Protein AF-A0A7S0S6J9-F1 (afdb_monomer_lite)

Radius of gyration: 70.71 Å; chains: 1; bounding box: 142×26×209 Å

Structure (mmCIF, N/CA/C/O backbone):
data_AF-A0A7S0S6J9-F1
#
_entry.id   AF-A0A7S0S6J9-F1
#
loop_
_atom_site.group_PDB
_atom_site.id
_atom_site.type_symbol
_atom_site.label_atom_id
_atom_site.label_alt_id
_atom_site.label_comp_id
_atom_site.label_asym_id
_atom_site.label_entity_id
_atom_site.label_seq_id
_atom_site.pdbx_PDB_ins_code
_atom_site.Cartn_x
_atom_site.Cartn_y
_atom_site.Cartn_z
_atom_site.occupancy
_atom_site.B_iso_or_equiv
_atom_site.auth_seq_id
_atom_site.auth_comp_id
_atom_site.auth_asym_id
_atom_site.auth_atom_id
_atom_site.pdbx_PDB_model_num
ATOM 1 N N . GLY A 1 1 ? 13.760 -4.364 -8.819 1.00 64.75 1 GLY A N 1
ATOM 2 C CA . GLY A 1 1 ? 12.647 -3.626 -9.444 1.00 64.75 1 GLY A CA 1
ATOM 3 C C . GLY A 1 1 ? 11.331 -4.277 -9.087 1.00 64.75 1 GLY A C 1
ATOM 4 O O . GLY A 1 1 ? 10.741 -3.891 -8.094 1.00 64.75 1 GLY A O 1
ATOM 5 N N . ARG A 1 2 ? 10.925 -5.304 -9.842 1.00 76.25 2 ARG A N 1
ATOM 6 C CA . ARG A 1 2 ? 9.692 -6.071 -9.598 1.00 76.25 2 ARG A CA 1
ATOM 7 C C . ARG A 1 2 ? 9.629 -6.716 -8.208 1.00 76.25 2 ARG A C 1
ATOM 9 O O . ARG A 1 2 ? 8.642 -6.533 -7.519 1.00 76.25 2 ARG A O 1
ATOM 16 N N . GLU A 1 3 ? 10.715 -7.354 -7.781 1.00 82.12 3 GLU A N 1
ATOM 17 C CA . GLU A 1 3 ? 10.823 -7.995 -6.460 1.00 82.12 3 GLU A CA 1
ATOM 18 C C . GLU A 1 3 ? 10.579 -7.010 -5.302 1.00 82.12 3 GLU A C 1
ATOM 20 O O . GLU A 1 3 ? 9.736 -7.263 -4.457 1.00 82.12 3 GLU A O 1
ATOM 25 N N . ARG A 1 4 ? 11.187 -5.813 -5.342 1.00 74.94 4 ARG A N 1
ATOM 26 C CA . ARG A 1 4 ? 10.951 -4.756 -4.335 1.00 74.94 4 ARG A CA 1
ATOM 27 C C . ARG A 1 4 ? 9.506 -4.233 -4.322 1.00 74.94 4 ARG A C 1
ATOM 29 O O . ARG A 1 4 ? 9.030 -3.786 -3.289 1.00 74.94 4 ARG A O 1
ATOM 36 N N . ILE A 1 5 ? 8.818 -4.238 -5.468 1.00 75.12 5 ILE A N 1
ATOM 37 C CA . ILE A 1 5 ? 7.406 -3.826 -5.558 1.00 75.12 5 ILE A CA 1
ATOM 38 C C . ILE A 1 5 ? 6.503 -4.913 -4.969 1.00 75.12 5 ILE A C 1
ATOM 40 O O . ILE A 1 5 ? 5.566 -4.598 -4.240 1.00 75.12 5 ILE A O 1
ATOM 44 N N . GLU A 1 6 ? 6.787 -6.179 -5.274 1.00 83.50 6 GLU A N 1
ATOM 45 C CA . GLU A 1 6 ? 6.065 -7.322 -4.711 1.00 83.50 6 GLU A CA 1
ATOM 46 C C . GLU A 1 6 ? 6.262 -7.392 -3.186 1.00 83.50 6 GLU A C 1
ATOM 48 O O . GLU A 1 6 ? 5.288 -7.561 -2.456 1.00 83.50 6 GLU A O 1
ATOM 53 N N . GLU A 1 7 ? 7.478 -7.135 -2.697 1.00 79.62 7 GLU A N 1
ATOM 54 C CA . GLU A 1 7 ? 7.807 -7.066 -1.268 1.00 79.62 7 GLU A CA 1
ATOM 55 C C . GLU A 1 7 ? 7.076 -5.914 -0.554 1.00 79.62 7 GLU A C 1
ATOM 57 O O . GLU A 1 7 ? 6.414 -6.134 0.460 1.00 79.62 7 GLU A O 1
ATOM 62 N N . ALA A 1 8 ? 7.089 -4.704 -1.127 1.00 75.12 8 ALA A N 1
ATOM 63 C CA . ALA A 1 8 ? 6.348 -3.557 -0.593 1.00 75.12 8 ALA A CA 1
ATOM 64 C C . ALA A 1 8 ? 4.825 -3.790 -0.572 1.00 75.12 8 ALA A C 1
ATOM 66 O O . ALA A 1 8 ? 4.139 -3.385 0.368 1.00 75.12 8 ALA A O 1
ATOM 67 N N . SER A 1 9 ? 4.285 -4.457 -1.597 1.00 78.00 9 SER A N 1
ATOM 68 C CA . SER A 1 9 ? 2.863 -4.807 -1.649 1.00 78.00 9 SER A CA 1
ATOM 69 C C . SER A 1 9 ? 2.496 -5.841 -0.587 1.00 78.00 9 SER A C 1
ATOM 71 O O . SER A 1 9 ? 1.448 -5.711 0.041 1.00 78.00 9 SER A O 1
ATOM 73 N N . ALA A 1 10 ? 3.343 -6.852 -0.373 1.00 85.38 10 ALA A N 1
ATOM 74 C CA . ALA A 1 10 ? 3.116 -7.878 0.639 1.00 85.38 10 ALA A CA 1
ATOM 75 C C . ALA A 1 10 ? 3.149 -7.289 2.058 1.00 85.38 10 ALA A C 1
ATOM 77 O O . ALA A 1 10 ? 2.269 -7.592 2.866 1.00 85.38 10 ALA A O 1
ATOM 78 N N . ALA A 1 11 ? 4.103 -6.394 2.335 1.00 79.81 11 ALA A N 1
ATOM 79 C CA . ALA A 1 11 ? 4.192 -5.689 3.612 1.00 79.81 11 ALA A CA 1
ATOM 80 C C . ALA A 1 11 ? 2.924 -4.866 3.900 1.00 79.81 11 ALA A C 1
ATOM 82 O O . ALA A 1 11 ? 2.354 -4.965 4.985 1.00 79.81 11 ALA A O 1
ATOM 83 N N . ALA A 1 12 ? 2.412 -4.127 2.908 1.00 78.00 12 ALA A N 1
ATOM 84 C CA . ALA A 1 12 ? 1.184 -3.345 3.063 1.00 78.00 12 ALA A CA 1
ATOM 85 C C . ALA A 1 12 ? -0.043 -4.218 3.389 1.00 78.00 12 ALA A C 1
ATOM 87 O O . ALA A 1 12 ? -0.842 -3.860 4.253 1.00 78.00 12 ALA A O 1
ATOM 88 N N . THR A 1 13 ? -0.182 -5.377 2.736 1.00 87.44 13 THR A N 1
ATOM 89 C CA . THR A 1 13 ? -1.274 -6.322 3.022 1.00 87.44 13 THR A CA 1
ATOM 90 C C . THR A 1 13 ? -1.154 -6.935 4.420 1.00 87.44 13 THR A C 1
ATOM 92 O O . THR A 1 13 ? -2.169 -7.105 5.094 1.00 87.44 13 THR A O 1
ATOM 95 N N . SER A 1 14 ? 0.067 -7.233 4.878 1.00 84.88 14 SER A N 1
ATOM 96 C CA . SER A 1 14 ? 0.310 -7.745 6.234 1.00 84.88 14 SER A CA 1
ATOM 97 C C . SER A 1 14 ? -0.138 -6.745 7.302 1.00 84.88 14 SER A C 1
ATOM 99 O O . SER A 1 14 ? -0.894 -7.103 8.203 1.00 84.88 14 SER A O 1
ATOM 101 N N . VAL A 1 15 ? 0.248 -5.473 7.150 1.00 81.19 15 VAL A N 1
ATOM 102 C CA . VAL A 1 15 ? -0.144 -4.389 8.067 1.00 81.19 15 VAL A CA 1
ATOM 103 C C . VAL A 1 15 ? -1.667 -4.211 8.108 1.00 81.19 15 VAL A C 1
ATOM 105 O O . VAL A 1 15 ? -2.256 -4.010 9.170 1.00 81.19 15 VAL A O 1
ATOM 108 N N . GLU A 1 16 ? -2.344 -4.309 6.962 1.00 83.12 16 GLU A N 1
ATOM 109 C CA . GLU A 1 16 ? -3.804 -4.189 6.908 1.00 83.12 16 GLU A CA 1
ATOM 110 C C . GLU A 1 16 ? -4.517 -5.333 7.649 1.00 83.12 16 GLU A C 1
ATOM 112 O O . GLU A 1 16 ? -5.498 -5.091 8.360 1.00 83.12 16 GLU A O 1
ATOM 117 N N . ALA A 1 17 ? -4.007 -6.562 7.536 1.00 86.56 17 ALA A N 1
ATOM 118 C CA . ALA A 1 17 ? -4.548 -7.719 8.244 1.00 86.56 17 ALA A CA 1
ATOM 119 C C . ALA A 1 17 ? -4.399 -7.593 9.771 1.00 86.56 17 ALA A C 1
ATOM 121 O O . ALA A 1 17 ? -5.355 -7.855 10.507 1.00 86.56 17 ALA A O 1
ATOM 122 N N . GLU A 1 18 ? -3.240 -7.140 10.256 1.00 83.31 18 GLU A N 1
ATOM 123 C CA . GLU A 1 18 ? -3.003 -6.923 11.691 1.00 83.31 18 GLU A CA 1
ATOM 124 C C . GLU A 1 18 ? -3.935 -5.844 12.265 1.00 83.31 18 GLU A C 1
ATOM 126 O O . GLU A 1 18 ? -4.561 -6.047 13.310 1.00 83.31 18 GLU A O 1
ATOM 131 N N . LEU A 1 19 ? -4.140 -4.738 11.538 1.00 80.69 19 LEU A N 1
ATOM 132 C CA . LEU A 1 19 ? -5.081 -3.687 11.940 1.00 80.69 19 LEU A CA 1
ATOM 133 C C . LEU A 1 19 ? -6.535 -4.178 12.002 1.00 80.69 19 LEU A C 1
ATOM 135 O O . LEU A 1 19 ? -7.291 -3.750 12.878 1.00 80.69 19 LEU A O 1
ATOM 139 N N . GLN A 1 20 ? -6.953 -5.065 11.095 1.00 86.94 20 GLN A N 1
ATOM 140 C CA . GLN A 1 20 ? -8.292 -5.661 11.148 1.00 86.94 20 GLN A CA 1
ATOM 141 C C . GLN A 1 20 ? -8.462 -6.577 12.366 1.00 86.94 20 GLN A C 1
ATOM 143 O O . GLN A 1 20 ? -9.488 -6.495 13.046 1.00 86.94 20 GLN A O 1
ATOM 148 N N . ALA A 1 21 ? -7.457 -7.399 12.679 1.00 85.56 21 ALA A N 1
ATOM 149 C CA . ALA A 1 21 ? -7.484 -8.272 13.851 1.00 85.56 21 ALA A CA 1
ATOM 150 C C . ALA A 1 21 ? -7.575 -7.468 15.160 1.00 85.56 21 ALA A C 1
ATOM 152 O O . ALA A 1 21 ? -8.364 -7.802 16.045 1.00 85.56 21 ALA A O 1
ATOM 153 N N . LEU A 1 22 ? -6.822 -6.371 15.260 1.00 79.25 22 LEU A N 1
ATOM 154 C CA . LEU A 1 22 ? -6.862 -5.467 16.409 1.00 79.25 22 LEU A CA 1
ATOM 155 C C . LEU A 1 22 ? -8.230 -4.791 16.580 1.00 79.25 22 LEU A C 1
ATOM 157 O O . LEU A 1 22 ? -8.772 -4.771 17.684 1.00 79.25 22 LEU A O 1
ATOM 161 N N . ARG A 1 23 ? -8.842 -4.309 15.490 1.00 84.12 23 ARG A N 1
ATOM 162 C CA . ARG A 1 23 ? -10.199 -3.729 15.530 1.00 84.12 23 ARG A CA 1
ATOM 163 C C . ARG A 1 23 ? -11.244 -4.723 16.033 1.00 84.12 23 ARG A C 1
ATOM 165 O O . ARG A 1 23 ? -12.119 -4.342 16.804 1.00 84.12 23 ARG A O 1
ATOM 172 N N . ALA A 1 24 ? -11.144 -5.987 15.624 1.00 87.50 24 ALA A N 1
ATOM 173 C CA . ALA A 1 24 ? -12.057 -7.030 16.080 1.00 87.50 24 ALA A CA 1
ATOM 174 C C . ALA A 1 24 ? -11.923 -7.305 17.589 1.00 87.50 24 ALA A C 1
ATOM 176 O O . ALA A 1 24 ? -12.933 -7.474 18.271 1.00 87.50 24 ALA A O 1
ATOM 177 N N . LYS A 1 25 ? -10.692 -7.303 18.125 1.00 81.19 25 LYS A N 1
ATOM 178 C CA . LYS A 1 25 ? -10.452 -7.453 19.570 1.00 81.19 25 LYS A CA 1
ATOM 179 C C . LYS A 1 25 ? -11.081 -6.313 20.378 1.00 81.19 25 LYS A C 1
ATOM 181 O O . LYS A 1 25 ? -11.749 -6.590 21.370 1.00 81.19 25 LYS A O 1
ATOM 186 N N . VAL A 1 26 ? -10.908 -5.062 19.939 1.00 81.38 26 VAL A N 1
ATOM 187 C CA . VAL A 1 26 ? -11.495 -3.886 20.612 1.00 81.38 26 VAL A CA 1
ATOM 188 C C . VAL A 1 26 ? -13.021 -3.972 20.627 1.00 81.38 26 VAL A C 1
ATOM 190 O O . VAL A 1 26 ? -13.614 -3.871 21.696 1.00 81.38 26 VAL A O 1
ATOM 193 N N . ALA A 1 27 ? -13.649 -4.258 19.482 1.00 85.00 27 ALA A N 1
ATOM 194 C CA . ALA A 1 27 ? -15.106 -4.384 19.398 1.00 85.00 27 ALA A CA 1
ATOM 195 C C . ALA A 1 27 ? -15.654 -5.467 20.347 1.00 85.00 27 ALA A C 1
ATOM 197 O O . ALA A 1 27 ? -16.614 -5.239 21.078 1.00 85.00 27 ALA A O 1
ATOM 198 N N . SER A 1 28 ? -14.996 -6.631 20.409 1.00 84.19 28 SER A N 1
ATOM 199 C CA . SER A 1 28 ? -15.389 -7.702 21.334 1.00 84.19 28 SER A CA 1
ATOM 200 C C . SER A 1 28 ? -15.259 -7.297 22.809 1.00 84.19 28 SER A C 1
ATOM 202 O O . SER A 1 28 ? -16.050 -7.750 23.642 1.00 84.19 28 SER A O 1
ATOM 204 N N . ALA A 1 29 ? -14.253 -6.491 23.155 1.00 77.88 29 ALA A N 1
ATOM 205 C CA . ALA A 1 29 ? -14.062 -6.004 24.517 1.00 77.88 29 ALA A CA 1
ATOM 206 C C . ALA A 1 29 ? -15.130 -4.963 24.897 1.00 77.88 29 ALA A C 1
ATOM 208 O O . ALA A 1 29 ? -15.678 -5.026 25.999 1.00 77.88 29 ALA A O 1
ATOM 209 N N . GLU A 1 30 ? -15.484 -4.066 23.971 1.00 82.69 30 GLU A N 1
ATOM 210 C CA . GLU A 1 30 ? -16.563 -3.083 24.140 1.00 82.69 30 GLU A CA 1
ATOM 211 C C . GLU A 1 30 ? -17.922 -3.759 24.371 1.00 82.69 30 GLU A C 1
ATOM 213 O O . GLU A 1 30 ? -18.624 -3.409 25.323 1.00 82.69 30 GLU A O 1
ATOM 218 N N . ASP A 1 31 ? -18.262 -4.779 23.576 1.00 86.38 31 ASP A N 1
ATOM 219 C CA . ASP A 1 31 ? -19.499 -5.554 23.741 1.00 86.38 31 ASP A CA 1
ATOM 220 C C . ASP A 1 31 ? -19.569 -6.231 25.120 1.00 86.38 31 ASP A C 1
ATOM 222 O O . ASP A 1 31 ? -20.608 -6.233 25.789 1.00 86.38 31 ASP A O 1
ATOM 226 N N . THR A 1 32 ? -18.440 -6.772 25.585 1.00 83.25 32 THR A N 1
ATOM 227 C CA . THR A 1 32 ? -18.348 -7.430 26.896 1.00 83.25 32 THR A CA 1
ATOM 228 C C . THR A 1 32 ? -18.512 -6.423 28.038 1.00 83.25 32 THR A C 1
ATOM 230 O O . THR A 1 32 ? -19.221 -6.694 29.011 1.00 83.25 32 THR A O 1
ATOM 233 N N . LEU A 1 33 ? -17.907 -5.238 27.916 1.00 82.62 33 LEU A N 1
ATOM 234 C CA . LEU A 1 33 ? -18.053 -4.152 28.886 1.00 82.62 33 LEU A CA 1
ATOM 235 C C . LEU A 1 33 ? -19.501 -3.639 28.942 1.00 82.62 33 LEU A C 1
ATOM 237 O O . LEU A 1 33 ? -20.035 -3.406 30.029 1.00 82.62 33 LEU A O 1
ATOM 241 N N . ALA A 1 34 ? -20.161 -3.507 27.788 1.00 85.06 34 ALA A N 1
ATOM 242 C CA . ALA A 1 34 ? -21.565 -3.117 27.711 1.00 85.06 34 ALA A CA 1
ATOM 243 C C . ALA A 1 34 ? -22.475 -4.133 28.421 1.00 85.06 34 ALA A C 1
ATOM 245 O O . ALA A 1 34 ? -23.317 -3.744 29.235 1.00 85.06 34 ALA A O 1
ATOM 246 N N . ALA A 1 35 ? -22.262 -5.432 28.185 1.00 82.44 35 ALA A N 1
ATOM 247 C CA . ALA A 1 35 ? -23.003 -6.495 28.860 1.00 82.44 35 ALA A CA 1
ATOM 248 C C . ALA A 1 35 ? -22.795 -6.478 30.387 1.00 82.44 35 ALA A C 1
ATOM 250 O O . ALA A 1 35 ? -23.757 -6.623 31.145 1.00 82.44 35 ALA A O 1
ATOM 251 N N . ALA A 1 36 ? -21.560 -6.245 30.848 1.00 77.56 36 ALA A N 1
ATOM 252 C CA . ALA A 1 36 ? -21.251 -6.134 32.273 1.00 77.56 36 ALA A CA 1
ATOM 253 C C . ALA A 1 36 ? -21.983 -4.953 32.936 1.00 77.56 36 ALA A C 1
ATOM 255 O O . ALA A 1 36 ? -22.580 -5.129 34.000 1.00 77.56 36 ALA A O 1
ATOM 256 N N . ASN A 1 37 ? -22.011 -3.784 32.283 1.00 80.50 37 ASN A N 1
ATOM 257 C CA . ASN A 1 37 ? -22.720 -2.598 32.778 1.00 80.50 37 ASN A CA 1
ATOM 258 C C . ASN A 1 37 ? -24.224 -2.849 32.936 1.00 80.50 37 ASN A C 1
ATOM 260 O O . ASN A 1 37 ? -24.798 -2.529 33.978 1.00 80.50 37 ASN A O 1
ATOM 264 N N . MET A 1 38 ? -24.852 -3.488 31.943 1.00 86.00 38 MET A N 1
ATOM 265 C CA . MET A 1 38 ? -26.269 -3.855 32.024 1.00 86.00 38 MET A CA 1
ATOM 266 C C . MET A 1 38 ? -26.553 -4.804 33.197 1.00 86.00 38 MET A C 1
ATOM 268 O O . MET A 1 38 ? -27.564 -4.652 33.884 1.00 86.00 38 MET A O 1
ATOM 272 N N . GLY A 1 39 ? -25.654 -5.759 33.460 1.00 84.38 39 GLY A N 1
ATOM 273 C CA . GLY A 1 39 ? -25.757 -6.658 34.612 1.00 84.38 39 GLY A CA 1
ATOM 274 C C . GLY A 1 39 ? -25.679 -5.921 35.953 1.00 84.38 39 GLY A C 1
ATOM 275 O O . GLY A 1 39 ? -26.474 -6.192 36.856 1.00 84.38 39 GLY A O 1
ATOM 276 N N . THR A 1 40 ? -24.773 -4.946 36.082 1.00 81.94 40 THR A N 1
ATOM 277 C CA . THR A 1 40 ? -24.664 -4.122 37.297 1.00 81.94 40 THR A CA 1
ATOM 278 C C . THR A 1 40 ? -25.922 -3.285 37.532 1.00 81.94 40 THR A C 1
ATOM 280 O O . THR A 1 40 ? -26.383 -3.180 38.672 1.00 81.94 40 THR A O 1
ATOM 283 N N . ASP A 1 41 ? -26.491 -2.706 36.474 1.00 86.25 41 ASP A N 1
ATOM 284 C CA . ASP A 1 41 ? -27.712 -1.904 36.562 1.00 86.25 41 ASP A CA 1
ATOM 285 C C . ASP A 1 41 ? -28.918 -2.755 36.972 1.00 86.25 41 ASP A C 1
ATOM 287 O O . ASP A 1 41 ? -29.664 -2.362 37.872 1.00 86.25 41 ASP A O 1
ATOM 291 N N . ALA A 1 42 ? -29.059 -3.956 36.403 1.00 85.44 42 ALA A N 1
ATOM 292 C CA . ALA A 1 42 ? -30.098 -4.904 36.796 1.00 85.44 42 ALA A CA 1
ATOM 293 C C . ALA A 1 42 ? -30.001 -5.271 38.289 1.00 85.44 42 ALA A C 1
ATOM 295 O O . ALA A 1 42 ? -30.984 -5.148 39.022 1.00 85.44 42 ALA A O 1
ATOM 296 N N . ALA A 1 43 ? -28.805 -5.623 38.773 1.00 83.38 43 ALA A N 1
ATOM 297 C CA . ALA A 1 43 ? -28.590 -5.951 40.184 1.00 83.38 43 ALA A CA 1
ATOM 298 C C . ALA A 1 43 ? -28.840 -4.744 41.112 1.00 83.38 43 ALA A C 1
ATOM 300 O O . ALA A 1 43 ? -29.311 -4.887 42.246 1.00 83.38 43 ALA A O 1
ATOM 301 N N . ARG A 1 44 ? -28.550 -3.522 40.643 1.00 87.25 44 ARG A N 1
ATOM 302 C CA . ARG A 1 44 ? -28.814 -2.283 41.385 1.00 87.25 44 ARG A CA 1
ATOM 303 C C . ARG A 1 44 ? -30.310 -2.011 41.532 1.00 87.25 44 ARG A C 1
ATOM 305 O O . ARG A 1 44 ? -30.716 -1.588 42.617 1.00 87.25 44 ARG A O 1
ATOM 312 N N . ILE A 1 45 ? 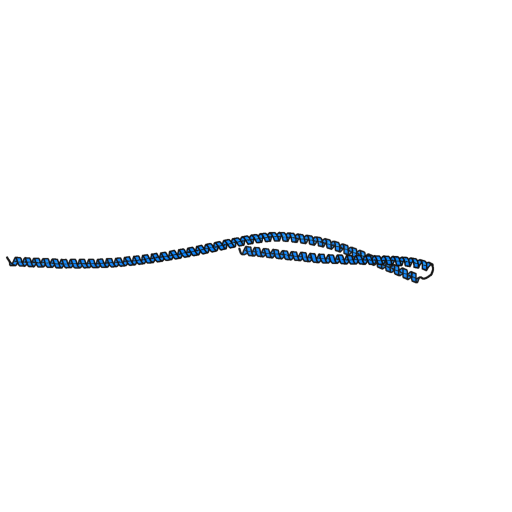-31.093 -2.253 40.481 1.00 89.31 45 ILE A N 1
ATOM 313 C CA . ILE A 1 45 ? -32.559 -2.157 40.507 1.00 89.31 45 ILE A CA 1
ATOM 314 C C . ILE A 1 45 ? -33.119 -3.191 41.486 1.00 89.31 45 ILE A C 1
ATOM 316 O O . ILE A 1 45 ? -33.804 -2.808 42.429 1.00 89.31 45 ILE A O 1
ATOM 320 N N . GLU A 1 46 ? -32.714 -4.460 41.374 1.00 88.19 46 GLU A N 1
ATOM 321 C CA . GLU A 1 46 ? -33.155 -5.520 42.293 1.00 88.19 46 GLU A CA 1
ATOM 322 C C . GLU A 1 46 ? -32.821 -5.185 43.760 1.00 88.19 46 GLU A C 1
ATOM 324 O O . GLU A 1 46 ? -33.661 -5.305 44.650 1.00 88.19 46 GLU A O 1
ATOM 329 N N . SER A 1 47 ? -31.617 -4.668 44.043 1.00 84.38 47 SER A N 1
ATOM 330 C CA . SER A 1 47 ? -31.260 -4.224 45.399 1.00 84.38 47 SER A CA 1
ATOM 331 C C . SER A 1 47 ? -32.110 -3.047 45.892 1.00 84.38 47 SER A C 1
ATOM 333 O O . SER A 1 47 ? -32.287 -2.914 47.106 1.00 84.38 47 SER A O 1
ATOM 335 N N . SER A 1 48 ? -32.588 -2.178 44.998 1.00 89.88 48 SER A N 1
ATOM 336 C CA . SER A 1 48 ? -33.496 -1.078 45.337 1.00 89.88 48 SER A CA 1
ATOM 337 C C . SER A 1 48 ? -34.871 -1.616 45.723 1.00 89.88 48 SER A C 1
ATOM 339 O O . SER A 1 48 ? -35.345 -1.322 46.820 1.00 89.88 48 SER A O 1
ATOM 341 N N . ASP A 1 49 ? -35.441 -2.482 44.888 1.00 91.50 49 ASP A N 1
ATOM 342 C CA . ASP A 1 49 ? -36.753 -3.094 45.112 1.00 91.50 49 ASP A CA 1
ATOM 343 C C . ASP A 1 49 ? -36.766 -3.906 46.416 1.00 91.50 49 ASP A C 1
ATOM 345 O O . ASP A 1 49 ? -37.671 -3.777 47.240 1.00 91.50 49 ASP A O 1
ATOM 349 N N . LEU A 1 50 ? -35.703 -4.674 46.686 1.00 87.25 50 LEU A N 1
ATOM 350 C CA . LEU A 1 50 ? -35.559 -5.425 47.938 1.00 87.25 50 LEU A CA 1
ATOM 351 C C . LEU A 1 50 ? -35.451 -4.522 49.176 1.00 87.25 50 LEU A C 1
ATOM 353 O O . LEU A 1 50 ? -35.863 -4.922 50.267 1.00 87.25 50 LEU A O 1
ATOM 357 N N . ARG A 1 51 ? -34.894 -3.308 49.055 1.00 87.50 51 ARG A N 1
ATOM 358 C CA . ARG A 1 51 ? -34.867 -2.341 50.171 1.00 87.50 51 ARG A CA 1
ATOM 359 C C . ARG A 1 51 ? -36.243 -1.759 50.440 1.00 87.50 51 ARG A C 1
ATOM 361 O O . ARG A 1 51 ? -36.571 -1.566 51.609 1.00 87.50 51 ARG A O 1
ATOM 368 N N . GLU A 1 52 ? -37.018 -1.500 49.395 1.00 91.06 52 GLU A N 1
ATOM 369 C CA . GLU A 1 52 ? -38.401 -1.048 49.522 1.00 91.06 52 GLU A CA 1
ATOM 370 C C . GLU A 1 52 ? -39.262 -2.134 50.176 1.00 91.06 52 GLU A C 1
ATOM 372 O O . GLU A 1 52 ? -39.873 -1.882 51.213 1.00 91.06 52 GLU A O 1
ATOM 377 N N . GLN A 1 53 ? -39.182 -3.379 49.690 1.00 86.19 53 GLN A N 1
ATOM 378 C CA . GLN A 1 53 ? -39.851 -4.529 50.312 1.00 86.19 53 GLN A CA 1
ATOM 379 C C . GLN A 1 53 ? -39.448 -4.712 51.782 1.00 86.19 53 GLN A C 1
ATOM 381 O O . GLN A 1 53 ? -40.293 -5.006 52.627 1.00 86.19 53 GLN A O 1
ATOM 386 N N . LEU A 1 54 ? -38.168 -4.508 52.121 1.00 87.62 54 LEU A N 1
ATOM 387 C CA . LEU A 1 54 ? -37.689 -4.586 53.502 1.00 87.62 54 LEU A CA 1
ATOM 388 C C . LEU A 1 54 ? -38.286 -3.482 54.387 1.00 87.62 54 LEU A C 1
ATOM 390 O O . LEU A 1 54 ? -38.549 -3.735 55.563 1.00 87.62 54 LEU A O 1
ATOM 394 N N . ALA A 1 55 ? -38.462 -2.270 53.853 1.00 86.56 55 ALA A N 1
ATOM 395 C CA . ALA A 1 55 ? -39.106 -1.170 54.564 1.00 86.56 55 ALA A CA 1
ATOM 396 C C . ALA A 1 55 ? -40.587 -1.487 54.815 1.00 86.56 55 ALA A C 1
ATOM 398 O O . ALA A 1 55 ? -41.012 -1.490 55.966 1.00 86.56 55 ALA A O 1
ATOM 399 N N . THR A 1 56 ? -41.326 -1.906 53.782 1.00 85.94 56 THR A N 1
ATOM 400 C CA . THR A 1 56 ? -42.732 -2.317 53.917 1.00 85.94 56 THR A CA 1
ATOM 401 C C . THR A 1 56 ? -42.904 -3.480 54.897 1.00 85.94 56 THR A C 1
ATOM 403 O O . THR A 1 56 ? -43.801 -3.458 55.736 1.00 85.94 56 THR A O 1
ATOM 406 N N . ALA A 1 57 ? -42.028 -4.490 54.845 1.00 76.81 57 ALA A N 1
ATOM 407 C CA . ALA A 1 57 ? -42.065 -5.621 55.772 1.00 76.81 57 ALA A CA 1
ATOM 408 C C . ALA A 1 57 ? -41.746 -5.208 57.219 1.00 76.81 57 ALA A C 1
ATOM 410 O O . ALA A 1 57 ? -42.308 -5.780 58.153 1.00 76.81 57 ALA A O 1
ATOM 411 N N . LYS A 1 58 ? -40.863 -4.219 57.423 1.00 83.44 58 LYS A N 1
ATOM 412 C CA . LYS A 1 58 ? -40.604 -3.642 58.750 1.00 83.44 58 LYS A CA 1
ATOM 413 C C . LYS A 1 58 ? -41.825 -2.905 59.287 1.00 83.44 58 LYS A C 1
ATOM 415 O O . LYS A 1 58 ? -42.189 -3.145 60.432 1.00 83.44 58 LYS A O 1
ATOM 420 N N . ASP A 1 59 ? -42.457 -2.067 58.473 1.00 85.56 59 ASP A N 1
ATOM 421 C CA . ASP A 1 59 ? -43.645 -1.312 58.881 1.00 85.56 59 ASP A CA 1
ATOM 422 C C . ASP A 1 59 ? -44.808 -2.260 59.213 1.00 85.56 59 ASP A C 1
ATOM 424 O O . ASP A 1 59 ? -45.464 -2.114 60.244 1.00 85.56 59 ASP A O 1
ATOM 428 N N . ALA A 1 60 ? -45.003 -3.309 58.403 1.00 77.62 60 ALA A N 1
ATOM 429 C CA . ALA A 1 60 ? -45.979 -4.362 58.676 1.00 77.62 60 ALA A CA 1
ATOM 430 C C . ALA A 1 60 ? -45.666 -5.135 59.968 1.00 77.62 60 ALA A C 1
ATOM 432 O O . ALA A 1 60 ? -46.581 -5.481 60.712 1.00 77.62 60 ALA A O 1
ATOM 433 N N . ALA A 1 61 ? -44.388 -5.402 60.261 1.00 76.12 61 ALA A N 1
ATOM 434 C CA . ALA A 1 61 ? -43.993 -6.055 61.506 1.00 76.12 61 ALA A CA 1
ATOM 435 C C . ALA A 1 61 ? -44.317 -5.189 62.734 1.00 76.12 61 ALA A C 1
ATOM 437 O O . ALA A 1 61 ? -44.866 -5.718 63.695 1.00 76.12 61 ALA A O 1
ATOM 438 N N . VAL A 1 62 ? -44.054 -3.876 62.675 1.00 85.62 62 VAL A N 1
ATOM 439 C CA . VAL A 1 62 ? -44.415 -2.928 63.745 1.00 85.62 62 VAL A CA 1
ATOM 440 C C . VAL A 1 62 ? -45.930 -2.887 63.946 1.00 85.62 62 VAL A C 1
ATOM 442 O O . VAL A 1 62 ? -46.392 -3.033 65.072 1.00 85.62 62 VAL A O 1
ATOM 445 N N . ALA A 1 63 ? -46.714 -2.788 62.869 1.00 77.94 63 ALA A N 1
ATOM 446 C CA . ALA A 1 63 ? -48.176 -2.780 62.959 1.00 77.94 63 ALA A CA 1
ATOM 447 C C . ALA A 1 63 ? -48.741 -4.081 63.566 1.00 77.94 63 ALA A C 1
ATOM 449 O O . ALA A 1 63 ? -49.692 -4.046 64.346 1.00 77.94 63 ALA A O 1
ATOM 450 N N . VAL A 1 64 ? -48.153 -5.238 63.236 1.00 75.44 64 VAL A N 1
ATOM 451 C CA . VAL A 1 64 ? -48.537 -6.529 63.831 1.00 75.44 64 VAL A CA 1
ATOM 452 C C . VAL A 1 64 ? -48.119 -6.615 65.302 1.00 75.44 64 VAL A C 1
ATOM 454 O O . VAL A 1 64 ? -48.855 -7.190 66.098 1.00 75.44 64 VAL A O 1
ATOM 457 N N . GLU A 1 65 ? -46.981 -6.038 65.688 1.00 79.31 65 GLU A N 1
ATOM 458 C CA . GLU A 1 65 ? -46.518 -5.984 67.080 1.00 79.31 65 GLU A CA 1
ATOM 459 C C . GLU A 1 65 ? -47.409 -5.068 67.940 1.00 79.31 65 GLU A C 1
ATOM 461 O O . GLU A 1 65 ? -47.814 -5.449 69.039 1.00 79.31 65 GLU A O 1
ATOM 466 N N . GLU A 1 66 ? -47.817 -3.914 67.405 1.00 81.31 66 GLU A N 1
ATOM 467 C CA . GLU A 1 66 ? -48.811 -3.025 68.020 1.00 81.31 66 GLU A CA 1
ATOM 468 C C . GLU A 1 66 ? -50.181 -3.710 68.152 1.00 81.31 66 GLU A C 1
ATOM 470 O O . GLU A 1 66 ? -50.801 -3.667 69.218 1.00 81.31 66 GLU A O 1
ATOM 475 N N . ALA A 1 67 ? -50.634 -4.409 67.105 1.00 72.81 67 ALA A N 1
ATOM 476 C CA . ALA A 1 67 ? -51.866 -5.194 67.142 1.00 72.81 67 ALA A CA 1
ATOM 477 C C . ALA A 1 67 ? -51.785 -6.354 68.150 1.00 72.81 67 ALA A C 1
ATOM 479 O O . ALA A 1 67 ? -52.760 -6.625 68.848 1.00 72.81 67 ALA A O 1
ATOM 480 N N . ALA A 1 68 ? -50.626 -7.007 68.279 1.00 70.38 68 ALA A N 1
ATOM 481 C CA . ALA A 1 68 ? -50.384 -8.048 69.275 1.00 70.38 68 ALA A CA 1
ATOM 482 C C . ALA A 1 68 ? -50.414 -7.497 70.703 1.00 70.38 68 ALA A C 1
ATOM 484 O O . ALA A 1 68 ? -51.001 -8.127 71.581 1.00 70.38 68 ALA A O 1
ATOM 485 N N . ALA A 1 69 ? -49.839 -6.316 70.939 1.00 78.38 69 ALA A N 1
ATOM 486 C CA . ALA A 1 69 ? -49.909 -5.645 72.232 1.00 78.38 69 ALA A CA 1
ATOM 487 C C . ALA A 1 69 ? -51.358 -5.282 72.606 1.00 78.38 69 ALA A C 1
ATOM 489 O O . ALA A 1 69 ? -51.772 -5.521 73.743 1.00 78.38 69 ALA A O 1
ATOM 490 N N . ALA A 1 70 ? -52.141 -4.776 71.644 1.00 71.44 70 ALA A N 1
ATOM 491 C CA . ALA A 1 70 ? -53.564 -4.474 71.815 1.00 71.44 70 ALA A CA 1
ATOM 492 C C . ALA A 1 70 ? -54.409 -5.740 72.059 1.00 71.44 70 ALA A C 1
ATOM 494 O O . ALA A 1 70 ? -55.249 -5.766 72.958 1.00 71.44 70 ALA A O 1
ATOM 495 N N . ALA A 1 71 ? -54.150 -6.817 71.313 1.00 67.44 71 ALA A N 1
ATOM 496 C CA . ALA A 1 71 ? -54.805 -8.108 71.509 1.00 67.44 71 ALA A CA 1
ATOM 497 C C . ALA A 1 71 ? -54.455 -8.715 72.875 1.00 67.44 71 ALA A C 1
ATOM 499 O O . ALA A 1 71 ? -55.342 -9.204 73.561 1.00 67.44 71 ALA A O 1
ATOM 500 N N . ALA A 1 72 ? -53.201 -8.622 73.325 1.00 69.88 72 ALA A N 1
ATOM 501 C CA . ALA A 1 72 ? -52.793 -9.085 74.651 1.00 69.88 72 ALA A CA 1
ATOM 502 C C . ALA A 1 72 ? -53.480 -8.299 75.784 1.00 69.88 72 ALA A C 1
ATOM 504 O O . ALA A 1 72 ? -53.825 -8.876 76.814 1.00 69.88 72 ALA A O 1
ATOM 505 N N . THR A 1 73 ? -53.723 -6.997 75.593 1.00 72.50 73 THR A N 1
ATOM 506 C CA . THR A 1 73 ? -54.511 -6.194 76.544 1.00 72.50 73 THR A CA 1
ATOM 507 C C . THR A 1 73 ? -55.995 -6.559 76.515 1.00 72.50 73 THR A C 1
ATOM 509 O O . THR A 1 73 ? -56.616 -6.607 77.573 1.00 72.50 73 THR A O 1
ATOM 512 N N . ALA A 1 74 ? -56.557 -6.864 75.342 1.00 64.25 74 ALA A N 1
ATOM 513 C CA . ALA A 1 74 ? -57.934 -7.340 75.205 1.00 64.25 74 ALA A CA 1
ATOM 514 C C . ALA A 1 74 ? -58.131 -8.753 75.786 1.00 64.25 74 ALA A C 1
ATOM 516 O O . ALA A 1 74 ? -59.117 -8.989 76.470 1.00 64.25 74 ALA A O 1
ATOM 517 N N . MET A 1 75 ? -57.167 -9.662 75.617 1.00 63.59 75 MET A N 1
ATOM 518 C CA . MET A 1 75 ? -57.171 -10.998 76.231 1.00 63.59 75 MET A CA 1
ATOM 519 C C . MET A 1 75 ? -57.115 -10.959 77.759 1.00 63.59 75 MET A C 1
ATOM 521 O O . MET A 1 75 ? -57.651 -11.833 78.430 1.00 63.59 75 MET A O 1
ATOM 525 N N . ALA A 1 76 ? -56.460 -9.943 78.328 1.00 67.38 76 ALA A N 1
ATOM 526 C CA . ALA A 1 76 ? -56.491 -9.708 79.768 1.00 67.38 76 ALA A CA 1
ATOM 527 C C . ALA A 1 76 ? -57.884 -9.260 80.264 1.00 67.38 76 ALA A C 1
ATOM 529 O O . ALA A 1 76 ? -58.115 -9.235 81.473 1.00 67.38 76 ALA A O 1
ATOM 530 N N . LEU A 1 77 ? -58.789 -8.897 79.345 1.00 64.31 77 LEU A N 1
ATOM 531 C CA . LEU A 1 77 ? -60.158 -8.454 79.605 1.00 64.31 77 LEU A CA 1
ATOM 532 C C . LEU A 1 77 ? -61.230 -9.483 79.162 1.00 64.31 77 LEU A C 1
ATOM 534 O O . LEU A 1 77 ? -62.266 -9.529 79.817 1.00 64.31 77 LEU A O 1
ATOM 538 N N . GLU A 1 78 ? -60.994 -10.327 78.143 1.00 62.12 78 GLU A N 1
ATOM 539 C CA . GLU A 1 78 ? -61.905 -11.387 77.639 1.00 62.12 78 GLU A CA 1
ATOM 540 C C . GLU A 1 78 ? -61.150 -12.607 77.027 1.00 62.12 78 GLU A C 1
ATOM 542 O O . GLU A 1 78 ? -60.188 -12.446 76.279 1.00 62.12 78 GLU A O 1
ATOM 547 N N . ASP A 1 79 ? -61.612 -13.839 77.311 1.00 63.97 79 ASP A N 1
ATOM 548 C CA . ASP A 1 79 ? -61.021 -15.143 76.914 1.00 63.97 79 ASP A CA 1
ATOM 549 C C . ASP A 1 79 ? -61.224 -15.513 75.411 1.00 63.97 79 ASP A C 1
ATOM 551 O O . ASP A 1 79 ? -61.947 -16.462 75.097 1.00 63.97 79 ASP A O 1
ATOM 555 N N . ASP A 1 80 ? -60.586 -14.820 74.451 1.00 72.75 80 ASP A N 1
ATOM 556 C CA . ASP A 1 80 ? -60.542 -15.267 73.033 1.00 72.75 80 ASP A CA 1
ATOM 557 C C . ASP A 1 80 ? -59.148 -15.793 72.605 1.00 72.75 80 ASP A C 1
ATOM 559 O O . ASP A 1 80 ? -58.280 -15.033 72.153 1.00 72.75 80 ASP A O 1
ATOM 563 N N . PRO A 1 81 ? -58.896 -17.112 72.712 1.00 76.38 81 PRO A N 1
ATOM 564 C CA . PRO A 1 81 ? -57.631 -17.728 72.309 1.00 76.38 81 PRO A CA 1
ATOM 565 C C . PRO A 1 81 ? -57.424 -17.784 70.785 1.00 76.38 81 PRO A C 1
ATOM 567 O O . PRO A 1 81 ? -56.293 -17.983 70.327 1.00 76.38 81 PRO A O 1
ATOM 570 N N . GLU A 1 82 ? -58.477 -17.631 69.979 1.00 77.56 82 GLU A N 1
ATOM 571 C CA . GLU A 1 82 ? -58.399 -17.768 68.524 1.00 77.56 82 GLU A CA 1
ATOM 572 C C . GLU A 1 82 ? -57.793 -16.507 67.886 1.00 77.56 82 GLU A C 1
ATOM 574 O O . GLU A 1 82 ? -56.894 -16.606 67.040 1.00 77.56 82 GLU A O 1
ATOM 579 N N . ALA A 1 83 ? -58.168 -15.323 68.384 1.00 74.94 83 ALA A N 1
ATOM 580 C CA . ALA A 1 83 ? -57.560 -14.043 68.009 1.00 74.94 83 ALA A CA 1
ATOM 581 C C . ALA A 1 83 ? -56.058 -13.971 68.366 1.00 74.94 83 ALA A C 1
ATOM 583 O O . ALA A 1 83 ? -55.232 -13.484 67.580 1.00 74.94 83 ALA A O 1
ATOM 584 N N . ALA A 1 84 ? -55.676 -14.531 69.517 1.00 72.75 84 ALA A N 1
ATOM 585 C CA . ALA A 1 84 ? -54.284 -14.638 69.954 1.00 72.75 84 ALA A CA 1
ATOM 586 C C . ALA A 1 84 ? -53.447 -15.497 68.993 1.00 72.75 84 ALA A C 1
ATOM 588 O O . ALA A 1 84 ? -52.357 -15.110 68.559 1.00 72.75 84 ALA A O 1
ATOM 589 N N . ALA A 1 85 ? -53.985 -16.662 68.620 1.00 79.81 85 ALA A N 1
ATOM 590 C CA . ALA A 1 85 ? -53.329 -17.595 67.715 1.00 79.81 85 ALA A CA 1
ATOM 591 C C . ALA A 1 85 ? -53.188 -17.025 66.293 1.00 79.81 85 ALA A C 1
ATOM 593 O O . ALA A 1 85 ? -52.156 -17.233 65.648 1.00 79.81 85 ALA A O 1
ATOM 594 N N . ALA A 1 86 ? -54.190 -16.287 65.803 1.00 79.69 86 ALA A N 1
ATOM 595 C CA . ALA A 1 86 ? -54.127 -15.604 64.511 1.00 79.69 86 ALA A CA 1
ATOM 596 C C . ALA A 1 86 ? -53.010 -14.547 64.480 1.00 79.69 86 ALA A C 1
ATOM 598 O O . ALA A 1 86 ? -52.209 -14.518 63.543 1.00 79.69 86 ALA A O 1
ATOM 599 N N . THR A 1 87 ? -52.898 -13.745 65.539 1.00 79.19 87 THR A N 1
ATOM 600 C CA . THR A 1 87 ? -51.873 -12.699 65.647 1.00 79.19 87 THR A CA 1
ATOM 601 C C . THR A 1 87 ? -50.463 -13.288 65.742 1.00 79.19 87 THR A C 1
ATOM 603 O O . THR A 1 87 ? -49.558 -12.848 65.032 1.00 79.19 87 THR A O 1
ATOM 606 N N . ALA A 1 88 ? -50.276 -14.352 66.530 1.00 78.56 88 ALA A N 1
ATOM 607 C CA . ALA A 1 88 ? -48.994 -15.054 66.614 1.00 78.56 88 ALA A CA 1
ATOM 608 C C . ALA A 1 88 ? -48.558 -15.635 65.254 1.00 78.56 88 ALA A C 1
ATOM 610 O O . ALA A 1 88 ? -47.392 -15.520 64.874 1.00 78.56 88 ALA A O 1
ATOM 611 N N . ARG A 1 89 ? -49.497 -16.208 64.483 1.00 83.50 89 ARG A N 1
ATOM 612 C CA . ARG A 1 89 ? -49.226 -16.700 63.120 1.00 83.50 89 ARG A CA 1
ATOM 613 C C . ARG A 1 89 ? -48.849 -15.569 62.167 1.00 83.50 89 ARG A C 1
ATOM 615 O O . ARG A 1 89 ? -47.906 -15.740 61.399 1.00 83.50 89 ARG A O 1
ATOM 622 N N . ALA A 1 90 ? -49.537 -14.428 62.229 1.00 80.06 90 ALA A N 1
ATOM 623 C CA . ALA A 1 90 ? -49.212 -13.264 61.406 1.00 80.06 90 ALA A CA 1
ATOM 624 C C . ALA A 1 90 ? -47.793 -12.749 61.700 1.00 80.06 90 ALA A C 1
ATOM 626 O O . ALA A 1 90 ? -47.014 -12.530 60.776 1.00 80.06 90 ALA A O 1
ATOM 627 N N . LEU A 1 91 ? -47.417 -12.653 62.978 1.00 80.81 91 LEU A N 1
ATOM 628 C CA . LEU A 1 91 ? -46.088 -12.204 63.411 1.00 80.81 91 LEU A CA 1
ATOM 629 C C . LEU A 1 91 ? -44.986 -13.204 63.005 1.00 80.81 91 LEU A C 1
ATOM 631 O O . LEU A 1 91 ? -43.892 -12.836 62.565 1.00 80.81 91 LEU A O 1
ATOM 635 N N . GLN A 1 92 ? -45.290 -14.502 63.065 1.00 85.94 92 GLN A N 1
ATOM 636 C CA . GLN A 1 92 ? -44.396 -15.542 62.560 1.00 85.94 92 GLN A CA 1
ATOM 637 C C . GLN A 1 92 ? -44.221 -15.462 61.032 1.00 85.94 92 GLN A C 1
ATOM 639 O O . GLN A 1 92 ? -43.105 -15.612 60.535 1.00 85.94 92 GLN A O 1
ATOM 644 N N . GLN A 1 93 ? -45.287 -15.185 60.278 1.00 86.44 93 GLN A N 1
ATOM 645 C CA . GLN A 1 93 ? -45.221 -15.023 58.823 1.00 86.44 93 GLN A CA 1
ATOM 646 C C . GLN A 1 93 ? -44.447 -13.761 58.411 1.00 86.44 93 GLN A C 1
ATOM 648 O O . GLN A 1 93 ? -43.603 -13.836 57.517 1.00 86.44 93 GLN A O 1
ATOM 653 N N . THR A 1 94 ? -44.662 -12.621 59.079 1.00 81.25 94 THR A N 1
ATOM 654 C CA . THR A 1 94 ? -43.937 -11.372 58.780 1.00 81.25 94 THR A CA 1
ATOM 655 C C . THR A 1 94 ? -42.454 -11.475 59.126 1.00 81.25 94 THR A C 1
ATOM 657 O O . THR A 1 94 ? -41.612 -11.048 58.336 1.00 81.25 94 THR A O 1
ATOM 660 N N . SER A 1 95 ? -42.100 -12.099 60.254 1.00 81.38 95 SER A N 1
ATOM 661 C CA . SER A 1 95 ? -40.692 -12.328 60.611 1.00 81.38 95 SER A CA 1
ATOM 662 C C . SER A 1 95 ? -39.978 -13.259 59.624 1.00 81.38 95 SER A C 1
ATOM 664 O O . SER A 1 95 ? -38.826 -12.999 59.264 1.00 81.38 95 SER A O 1
ATOM 666 N N . ALA A 1 96 ? -40.663 -14.296 59.129 1.00 86.00 96 ALA A N 1
ATOM 667 C CA . ALA A 1 96 ? -40.138 -15.177 58.090 1.00 86.00 96 ALA A CA 1
ATOM 668 C C . ALA A 1 96 ? -39.919 -14.429 56.764 1.00 86.00 96 ALA A C 1
ATOM 670 O O . ALA A 1 96 ? -38.840 -14.542 56.179 1.00 86.00 96 ALA A O 1
ATOM 671 N N . ALA A 1 97 ? -40.888 -13.615 56.330 1.00 83.88 97 ALA A N 1
ATOM 672 C CA . ALA A 1 97 ? -40.762 -12.784 55.132 1.00 83.88 97 ALA A CA 1
ATOM 673 C C . ALA A 1 97 ? -39.599 -11.782 55.251 1.00 83.88 97 ALA A C 1
ATOM 675 O O . ALA A 1 97 ? -38.765 -11.688 54.356 1.00 83.88 97 ALA A O 1
ATOM 676 N N . LEU A 1 98 ? -39.466 -11.107 56.399 1.00 86.19 98 LEU A N 1
ATOM 677 C CA . LEU A 1 98 ? -38.368 -10.174 56.663 1.00 86.19 98 LEU A CA 1
ATOM 678 C C . LEU A 1 98 ? -36.998 -10.864 56.611 1.00 86.19 98 LEU A C 1
ATOM 680 O O . LEU A 1 98 ? -36.028 -10.296 56.100 1.00 86.19 98 LEU A O 1
ATOM 684 N N . ALA A 1 99 ? -36.895 -12.075 57.162 1.00 85.44 99 ALA A N 1
ATOM 685 C CA . ALA A 1 99 ? -35.668 -12.860 57.109 1.00 85.44 99 ALA A CA 1
ATOM 686 C C . ALA A 1 99 ? -35.298 -13.228 55.665 1.00 85.44 99 ALA A C 1
ATOM 688 O O . ALA A 1 99 ? -34.118 -13.161 55.312 1.00 85.44 99 ALA A O 1
ATOM 689 N N . ASP A 1 100 ? -36.285 -13.562 54.831 1.00 87.50 100 ASP A N 1
ATOM 690 C CA . ASP A 1 100 ? -36.068 -13.865 53.419 1.00 87.50 100 ASP A CA 1
ATOM 691 C C . ASP A 1 100 ? -35.621 -12.626 52.629 1.00 87.50 100 ASP A C 1
ATOM 693 O O . ASP A 1 100 ? -34.556 -12.651 52.011 1.00 87.50 100 ASP A O 1
ATOM 697 N N . THR A 1 101 ? -36.312 -11.488 52.764 1.00 85.06 101 THR A N 1
ATOM 698 C CA . THR A 1 101 ? -35.903 -10.226 52.119 1.00 85.06 101 THR A CA 1
ATOM 699 C C . THR A 1 101 ? -34.498 -9.795 52.548 1.00 85.06 101 THR A C 1
ATOM 701 O O . THR A 1 101 ? -33.703 -9.332 51.730 1.00 85.06 101 THR A O 1
ATOM 704 N N . ARG A 1 102 ? -34.126 -9.987 53.825 1.00 87.81 102 ARG A N 1
ATOM 705 C CA . ARG A 1 102 ? -32.752 -9.724 54.291 1.00 87.81 102 ARG A CA 1
ATOM 706 C C . ARG A 1 102 ? -31.729 -10.629 53.608 1.00 87.81 102 ARG A C 1
ATOM 708 O O . ARG A 1 102 ? -30.665 -10.136 53.238 1.00 87.81 102 ARG A O 1
ATOM 715 N N . ARG A 1 103 ? -32.023 -11.923 53.438 1.00 89.88 103 ARG A N 1
ATOM 716 C CA . ARG A 1 103 ? -31.136 -12.855 52.717 1.00 89.88 103 ARG A CA 1
ATOM 717 C C . ARG A 1 103 ? -30.987 -12.453 51.254 1.00 89.88 103 ARG A C 1
ATOM 719 O O . ARG A 1 103 ? -29.858 -12.376 50.775 1.00 89.88 103 ARG A O 1
ATOM 726 N N . GLN A 1 104 ? -32.092 -12.133 50.582 1.00 86.94 104 GLN A N 1
ATOM 727 C CA . GLN A 1 104 ? -32.082 -11.664 49.196 1.00 86.94 104 GLN A CA 1
ATOM 728 C C . GLN A 1 104 ? -31.265 -10.370 49.055 1.00 86.94 104 GLN A C 1
ATOM 730 O O . GLN A 1 104 ? -30.414 -10.272 48.177 1.00 86.94 104 GLN A O 1
ATOM 735 N N . LEU A 1 105 ? -31.411 -9.412 49.979 1.00 87.00 105 LEU A N 1
ATOM 736 C CA . LEU A 1 105 ? -30.633 -8.170 49.964 1.00 87.00 105 LEU A CA 1
ATOM 737 C C . LEU A 1 105 ? -29.128 -8.406 50.167 1.00 87.00 105 LEU A C 1
ATOM 739 O O . LEU A 1 105 ? -28.310 -7.710 49.565 1.00 87.00 105 LEU A O 1
ATOM 743 N N . VAL A 1 106 ? -28.745 -9.349 51.033 1.00 89.31 106 VAL A N 1
ATOM 744 C CA . VAL A 1 106 ? -27.335 -9.731 51.214 1.00 89.31 106 VAL A CA 1
ATOM 745 C C . VAL A 1 106 ? -26.785 -10.358 49.934 1.00 89.31 106 VAL A C 1
ATOM 747 O O . VAL A 1 106 ? -25.691 -9.981 49.520 1.00 89.31 106 VAL A O 1
ATOM 750 N N . LYS A 1 107 ? -27.554 -11.239 49.283 1.00 90.44 107 LYS A N 1
ATOM 751 C CA . LYS A 1 107 ? -27.184 -11.835 47.995 1.00 90.44 107 LYS A CA 1
ATOM 752 C C . LYS A 1 107 ? -27.007 -10.765 46.912 1.00 90.44 107 LYS A C 1
ATOM 754 O O . LYS A 1 107 ? -25.920 -10.649 46.366 1.00 90.44 107 LYS A O 1
ATOM 759 N N . ALA A 1 108 ? -27.996 -9.892 46.714 1.00 82.06 108 ALA A N 1
ATOM 760 C CA . ALA A 1 108 ? -27.917 -8.810 45.729 1.00 82.06 108 ALA A CA 1
ATOM 761 C C . ALA A 1 108 ? -26.717 -7.874 45.973 1.00 82.06 108 ALA A C 1
ATOM 763 O O . ALA A 1 108 ? -26.072 -7.408 45.038 1.00 82.06 108 ALA A O 1
ATOM 764 N N . LYS A 1 109 ? -26.363 -7.600 47.238 1.00 86.00 109 LYS A N 1
ATOM 765 C CA . LYS A 1 109 ? -25.153 -6.825 47.563 1.00 86.00 109 LYS A CA 1
ATOM 766 C C . LYS A 1 109 ? -23.862 -7.548 47.182 1.00 86.00 109 LYS A C 1
ATOM 768 O O . LYS A 1 109 ? -22.924 -6.873 46.760 1.00 86.00 109 LYS A O 1
ATOM 773 N N . ALA A 1 110 ? -23.802 -8.866 47.368 1.00 88.44 110 ALA A N 1
ATOM 774 C CA . ALA A 1 110 ? -22.660 -9.672 46.954 1.00 88.44 110 ALA A CA 1
ATOM 775 C C . ALA A 1 110 ? -22.526 -9.668 45.424 1.00 88.44 110 ALA A C 1
ATOM 777 O O . ALA A 1 110 ? -21.456 -9.328 44.924 1.00 88.44 110 ALA A O 1
ATOM 778 N N . ASP A 1 111 ? -23.628 -9.888 44.705 1.00 84.12 111 ASP A N 1
ATOM 779 C CA . ASP A 1 111 ? -23.665 -9.892 43.237 1.00 84.12 111 ASP A CA 1
ATOM 780 C C . ASP A 1 111 ? -23.238 -8.522 42.660 1.00 84.12 111 ASP A C 1
ATOM 782 O O . ASP A 1 111 ? -22.440 -8.444 41.725 1.00 84.12 111 ASP A O 1
ATOM 786 N N . ILE A 1 112 ? -23.671 -7.407 43.272 1.00 85.19 112 ILE A N 1
ATOM 787 C CA . ILE A 1 112 ? -23.204 -6.053 42.908 1.00 85.19 112 ILE A CA 1
ATOM 788 C C . ILE A 1 112 ? -21.695 -5.892 43.137 1.00 85.19 112 ILE A C 1
ATOM 790 O O . ILE A 1 112 ? -21.020 -5.233 42.345 1.00 85.19 112 ILE A O 1
ATOM 794 N N . ALA A 1 113 ? -21.157 -6.415 44.242 1.00 85.88 113 ALA A N 1
ATOM 795 C CA . ALA A 1 113 ? -19.732 -6.301 44.539 1.00 85.88 113 ALA A CA 1
ATOM 796 C C . ALA A 1 113 ? -18.889 -7.106 43.540 1.00 85.88 113 ALA A C 1
ATOM 798 O O . ALA A 1 113 ? -17.896 -6.587 43.033 1.00 85.88 113 ALA A O 1
ATOM 799 N N . GLU A 1 114 ? -19.316 -8.325 43.211 1.00 85.12 114 GLU A N 1
ATOM 800 C CA . GLU A 1 114 ? -18.675 -9.176 42.207 1.00 85.12 114 GLU A CA 1
ATOM 801 C C . GLU A 1 114 ? -18.724 -8.533 40.814 1.00 85.12 114 GLU A C 1
ATOM 803 O O . GLU A 1 114 ? -17.696 -8.413 40.150 1.00 85.12 114 GLU A O 1
ATOM 808 N N . SER A 1 115 ? -19.882 -7.997 40.418 1.00 82.19 115 SER A N 1
ATOM 809 C CA . SER A 1 115 ? -20.045 -7.280 39.149 1.00 82.19 115 SER A CA 1
ATOM 810 C C . SER A 1 115 ? -19.138 -6.043 39.051 1.00 82.19 115 SER A C 1
ATOM 812 O O . SER A 1 115 ? -18.526 -5.806 38.011 1.00 82.19 115 SER A O 1
ATOM 814 N N . LYS A 1 116 ? -18.962 -5.284 40.142 1.00 86.94 116 LYS A N 1
ATOM 815 C CA . LYS A 1 116 ? -18.021 -4.149 40.182 1.00 86.94 116 LYS A CA 1
ATOM 816 C C . LYS A 1 116 ? -16.566 -4.573 40.021 1.00 86.94 116 LYS A C 1
ATOM 818 O O . LYS A 1 116 ? -15.810 -3.875 39.352 1.00 86.94 116 LYS A O 1
ATOM 823 N N . ILE A 1 117 ? -16.170 -5.685 40.640 1.00 88.25 117 ILE A N 1
ATOM 824 C CA . ILE A 1 117 ? -14.819 -6.233 40.478 1.00 88.25 117 ILE A CA 1
ATOM 825 C C . ILE A 1 117 ? -14.612 -6.649 39.020 1.00 88.25 117 ILE A C 1
ATOM 827 O O . ILE A 1 117 ? -13.627 -6.236 38.415 1.00 88.25 117 ILE A O 1
ATOM 831 N N . ALA A 1 118 ? -15.567 -7.376 38.433 1.00 82.81 118 ALA A N 1
ATOM 832 C CA . ALA A 1 118 ? -15.511 -7.779 37.030 1.00 82.81 118 ALA A CA 1
ATOM 833 C C . ALA A 1 118 ? -15.408 -6.570 36.083 1.00 82.81 118 ALA A C 1
ATOM 835 O O . ALA A 1 118 ? -14.600 -6.581 35.158 1.00 82.81 118 ALA A O 1
ATOM 836 N N . MET A 1 119 ? -16.164 -5.500 36.344 1.00 83.50 119 MET A N 1
ATOM 837 C CA . MET A 1 119 ? -16.101 -4.257 35.571 1.00 83.50 119 MET A CA 1
ATOM 838 C C . MET A 1 119 ? -14.728 -3.583 35.669 1.00 83.50 119 MET A C 1
ATOM 840 O O . MET A 1 119 ? -14.185 -3.173 34.648 1.00 83.50 119 MET A O 1
ATOM 844 N N . ALA A 1 120 ? -14.140 -3.510 36.866 1.00 87.00 120 ALA A N 1
ATOM 845 C CA . ALA A 1 120 ? -12.799 -2.956 37.046 1.00 87.00 120 ALA A CA 1
ATOM 846 C C . ALA A 1 120 ? -11.733 -3.790 36.312 1.00 87.00 120 ALA A C 1
ATOM 848 O O . ALA A 1 120 ? -10.837 -3.235 35.681 1.00 87.00 120 ALA A O 1
ATOM 849 N N . THR A 1 121 ? -11.846 -5.122 36.343 1.00 85.31 121 THR A N 1
ATOM 850 C CA . THR A 1 121 ? -10.962 -6.016 35.582 1.00 85.31 121 THR A CA 1
ATOM 851 C C . THR A 1 121 ? -11.119 -5.825 34.073 1.00 85.31 121 THR A C 1
ATOM 853 O O . THR A 1 121 ? -10.118 -5.756 33.365 1.00 85.31 121 THR A O 1
ATOM 856 N N . LEU A 1 122 ? -12.352 -5.698 33.575 1.00 84.38 122 LEU A N 1
ATOM 857 C CA . LEU A 1 122 ? -12.608 -5.433 32.159 1.00 84.38 122 LEU A CA 1
ATOM 858 C C . LEU A 1 122 ? -12.069 -4.069 31.724 1.00 84.38 122 LEU A C 1
ATOM 860 O O . LEU A 1 122 ? -11.474 -3.982 30.658 1.00 84.38 122 LEU A O 1
ATOM 864 N N . GLN A 1 123 ? -12.220 -3.027 32.545 1.00 87.50 123 GLN A N 1
ATOM 865 C CA . GLN A 1 123 ? -11.654 -1.704 32.260 1.00 87.50 123 GLN A CA 1
ATOM 866 C C . GLN A 1 123 ? -10.133 -1.761 32.100 1.00 87.50 123 GLN A C 1
ATOM 868 O O . GLN A 1 123 ? -9.619 -1.274 31.100 1.00 87.50 123 GLN A O 1
ATOM 873 N N . LEU A 1 124 ? -9.429 -2.432 33.018 1.00 88.62 124 LEU A N 1
ATOM 874 C CA . LEU A 1 124 ? -7.981 -2.628 32.898 1.00 88.62 124 LEU A CA 1
ATOM 875 C C . LEU A 1 124 ? -7.613 -3.384 31.614 1.00 88.62 124 LEU A C 1
ATOM 877 O O . LEU A 1 124 ? -6.699 -2.978 30.904 1.00 88.62 124 LEU A O 1
ATOM 881 N N . SER A 1 125 ? -8.357 -4.443 31.281 1.00 81.75 125 SER A N 1
ATOM 882 C CA . SER A 1 125 ? -8.130 -5.200 30.046 1.00 81.75 125 SER A CA 1
ATOM 883 C C . SER A 1 125 ? -8.382 -4.369 28.781 1.00 81.75 125 SER A C 1
ATOM 885 O O . SER A 1 125 ? -7.693 -4.575 27.783 1.00 81.75 125 SER A O 1
ATOM 887 N N . VAL A 1 126 ? -9.361 -3.460 28.796 1.00 86.31 126 VAL A N 1
ATOM 888 C CA . VAL A 1 126 ? -9.634 -2.535 27.685 1.00 86.31 126 VAL A CA 1
ATOM 889 C C . VAL A 1 126 ? -8.499 -1.522 27.545 1.00 86.31 126 VAL A C 1
ATOM 891 O O . VAL A 1 126 ? -8.025 -1.307 26.432 1.00 86.31 126 VAL A O 1
ATOM 894 N N . ASP A 1 127 ? -8.024 -0.945 28.649 1.00 86.31 127 ASP A N 1
ATOM 895 C CA . ASP A 1 127 ? -6.920 0.020 28.638 1.00 86.31 127 ASP A CA 1
ATOM 896 C C . ASP A 1 127 ? -5.618 -0.609 28.113 1.00 86.31 127 ASP A C 1
ATOM 898 O O . ASP A 1 127 ? -4.931 -0.014 27.280 1.00 86.31 127 ASP A O 1
ATOM 902 N N . GLU A 1 128 ? -5.301 -1.836 28.539 1.00 87.50 128 GLU A N 1
ATOM 903 C CA . GLU A 1 128 ? -4.155 -2.600 28.027 1.00 87.50 128 GLU A CA 1
ATOM 904 C C . GLU A 1 128 ? -4.284 -2.871 26.521 1.00 87.50 128 GLU A C 1
ATOM 906 O O . GLU A 1 128 ? -3.339 -2.632 25.764 1.00 87.50 128 GLU A O 1
ATOM 911 N N . ALA A 1 129 ? -5.465 -3.301 26.061 1.00 82.06 129 ALA A N 1
ATOM 912 C CA . ALA A 1 129 ? -5.718 -3.532 24.641 1.00 82.06 129 ALA A CA 1
ATOM 913 C C . ALA A 1 129 ? -5.588 -2.242 23.814 1.00 82.06 129 ALA A C 1
ATOM 915 O O . ALA A 1 129 ? -5.039 -2.269 22.713 1.00 82.06 129 ALA A O 1
ATOM 916 N N . LEU A 1 130 ? -6.050 -1.100 24.333 1.00 86.81 130 LEU A N 1
ATOM 917 C CA . LEU A 1 130 ? -5.902 0.195 23.666 1.00 86.81 130 LEU A CA 1
ATOM 918 C C . LEU A 1 130 ? -4.431 0.610 23.545 1.00 86.81 130 LEU A C 1
ATOM 920 O O . LEU A 1 130 ? -4.016 1.047 22.472 1.00 86.81 130 LEU A O 1
ATOM 924 N N . GLN A 1 131 ? -3.624 0.421 24.593 1.00 90.56 131 GLN A N 1
ATOM 925 C CA . GLN A 1 131 ? -2.184 0.705 24.537 1.00 90.56 131 GLN A CA 1
ATOM 926 C C . GLN A 1 131 ? -1.449 -0.191 23.529 1.00 90.56 131 GLN A C 1
ATOM 928 O O . GLN A 1 131 ? -0.574 0.286 22.798 1.00 90.56 131 GLN A O 1
ATOM 933 N N . GLU A 1 132 ? -1.809 -1.477 23.453 1.00 87.56 132 GLU A N 1
ATOM 934 C CA . GLU A 1 132 ? -1.271 -2.407 22.451 1.00 87.56 132 GLU A CA 1
ATOM 935 C C . GLU A 1 132 ? -1.614 -1.927 21.031 1.00 87.56 132 GLU A C 1
ATOM 937 O O . GLU A 1 132 ? -0.731 -1.811 20.179 1.00 87.56 132 GLU A O 1
ATOM 942 N N . VAL A 1 133 ? -2.875 -1.546 20.797 1.00 86.44 133 VAL A N 1
ATOM 943 C CA . VAL A 1 133 ? -3.338 -0.990 19.516 1.00 86.44 133 VAL A CA 1
ATOM 944 C C . VAL A 1 133 ? -2.585 0.287 19.148 1.00 86.44 133 VAL A C 1
ATOM 946 O O . VAL A 1 133 ? -2.167 0.435 18.001 1.00 86.44 133 VAL A O 1
ATOM 949 N N . GLU A 1 134 ? -2.399 1.221 20.082 1.00 89.38 134 GLU A N 1
ATOM 950 C CA . GLU A 1 134 ? -1.662 2.466 19.833 1.00 89.38 134 GLU A CA 1
ATOM 951 C C . GLU A 1 134 ? -0.192 2.210 19.482 1.00 89.38 134 GLU A C 1
ATOM 953 O O . GLU A 1 134 ? 0.364 2.867 18.590 1.00 89.38 134 GLU A O 1
ATOM 958 N N . THR A 1 135 ? 0.426 1.237 20.151 1.00 91.12 135 THR A N 1
ATOM 959 C CA . THR A 1 135 ? 1.816 0.836 19.913 1.00 91.12 135 THR A CA 1
ATOM 960 C C . THR A 1 135 ? 1.974 0.228 18.522 1.00 91.12 135 THR A C 1
ATOM 962 O O . THR A 1 135 ? 2.791 0.707 17.729 1.00 91.12 135 THR A O 1
ATOM 965 N N . GLU A 1 136 ? 1.144 -0.757 18.175 1.00 85.38 136 GLU A N 1
ATOM 966 C CA . GLU A 1 136 ? 1.181 -1.405 16.859 1.00 85.38 136 GLU A CA 1
ATOM 967 C C . GLU A 1 136 ? 0.778 -0.448 15.730 1.00 85.38 136 GLU A C 1
ATOM 969 O O . GLU A 1 136 ? 1.383 -0.456 14.657 1.00 85.38 136 GLU A O 1
ATOM 974 N N . LEU A 1 137 ? -0.172 0.463 15.970 1.00 87.44 137 LEU A N 1
ATOM 975 C CA . LEU A 1 137 ? -0.517 1.515 15.014 1.00 87.44 137 LEU A CA 1
ATOM 976 C C . LEU A 1 137 ? 0.664 2.461 14.766 1.00 87.44 137 LEU A C 1
ATOM 978 O O . LEU A 1 137 ? 0.882 2.897 13.634 1.00 87.44 137 LEU A O 1
ATOM 982 N N . SER A 1 138 ? 1.414 2.808 15.811 1.00 90.38 138 SER A N 1
ATOM 983 C CA . SER A 1 138 ? 2.595 3.666 15.692 1.00 90.38 138 SER A CA 1
ATOM 984 C C . SER A 1 138 ? 3.704 2.975 14.903 1.00 90.38 138 SER A C 1
ATOM 986 O O . SER A 1 138 ? 4.264 3.580 13.989 1.00 90.38 138 SER A O 1
ATOM 988 N N . LYS A 1 139 ? 3.955 1.693 15.182 1.00 91.69 139 LYS A N 1
ATOM 989 C CA . LYS A 1 139 ? 4.894 0.856 14.427 1.00 91.69 139 LYS A CA 1
ATOM 990 C C . LYS A 1 139 ? 4.488 0.739 12.953 1.00 91.69 139 LYS A C 1
ATOM 992 O O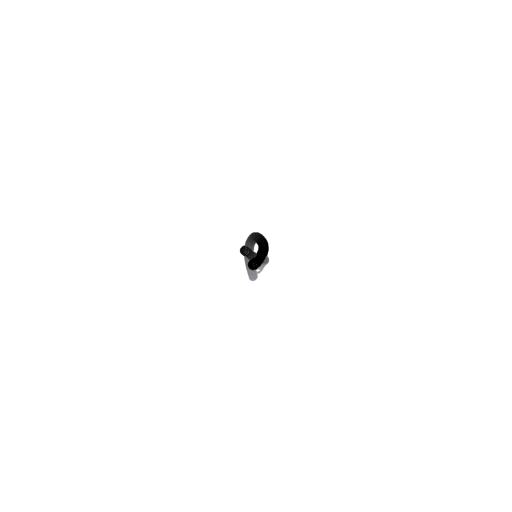 . LYS A 1 139 ? 5.268 1.097 12.073 1.00 91.69 139 LYS A O 1
ATOM 997 N N . SER A 1 140 ? 3.229 0.391 12.691 1.00 84.62 140 SER A N 1
ATOM 998 C CA . SER A 1 140 ? 2.653 0.309 11.341 1.00 84.62 140 SER A CA 1
ATOM 999 C C . SER A 1 140 ? 2.772 1.626 10.566 1.00 84.62 140 SER A C 1
ATOM 1001 O O . SER A 1 140 ? 3.031 1.633 9.363 1.00 84.62 140 SER A O 1
ATOM 1003 N N . LYS A 1 141 ? 2.592 2.778 11.231 1.00 88.81 141 LYS A N 1
ATOM 1004 C CA . LYS A 1 141 ? 2.751 4.101 10.598 1.00 88.81 141 LYS A CA 1
ATOM 1005 C C . LYS A 1 141 ? 4.183 4.355 10.132 1.00 88.81 141 LYS A C 1
ATOM 1007 O O . LYS A 1 141 ? 4.349 4.949 9.066 1.00 88.81 141 LYS A O 1
ATOM 1012 N N . VAL A 1 142 ? 5.176 3.943 10.919 1.00 94.06 142 VAL A N 1
ATOM 1013 C CA . VAL A 1 142 ? 6.597 4.071 10.563 1.00 94.06 142 VAL A CA 1
ATOM 1014 C C . VAL A 1 142 ? 6.918 3.170 9.373 1.00 94.06 142 VAL A C 1
ATOM 1016 O O . VAL A 1 142 ? 7.373 3.671 8.350 1.00 94.06 142 VAL A O 1
ATOM 1019 N N . GLU A 1 143 ? 6.553 1.889 9.433 1.00 87.88 143 GLU A N 1
ATOM 1020 C CA . GLU A 1 143 ? 6.784 0.937 8.334 1.00 87.88 143 GLU A CA 1
ATOM 1021 C C . GLU A 1 143 ? 6.113 1.383 7.021 1.00 87.88 143 GLU A C 1
ATOM 1023 O O . GLU A 1 143 ? 6.674 1.257 5.927 1.00 87.88 143 GLU A O 1
ATOM 1028 N N . LEU A 1 144 ? 4.920 1.980 7.110 1.00 88.06 144 LEU A N 1
ATOM 1029 C CA . LEU A 1 144 ? 4.225 2.545 5.956 1.00 88.06 144 LEU A CA 1
ATOM 1030 C C . LEU A 1 144 ? 4.936 3.784 5.387 1.00 88.06 144 LEU A C 1
ATOM 1032 O O . LEU A 1 144 ? 4.891 4.012 4.175 1.00 88.06 144 LEU A O 1
ATOM 1036 N N . ALA A 1 145 ? 5.558 4.609 6.233 1.00 89.62 145 ALA A N 1
ATOM 1037 C CA . ALA A 1 145 ? 6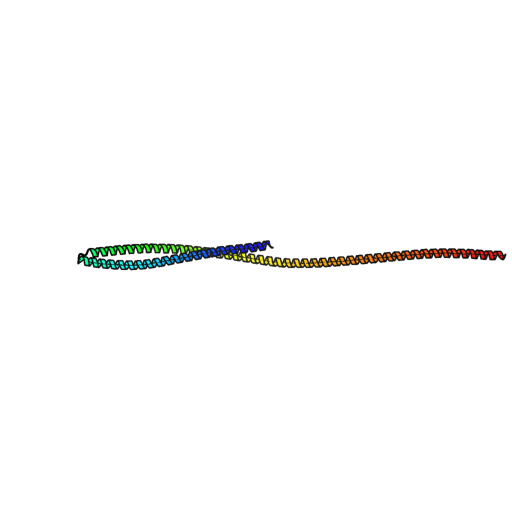.360 5.745 5.784 1.00 89.62 145 ALA A CA 1
ATOM 1038 C C . ALA A 1 145 ? 7.614 5.265 5.038 1.00 89.62 145 ALA A C 1
ATOM 1040 O O . ALA A 1 145 ? 7.840 5.705 3.908 1.00 89.62 145 ALA A O 1
ATOM 1041 N N . ASP A 1 146 ? 8.327 4.288 5.598 1.00 89.44 146 ASP A N 1
ATOM 1042 C CA . ASP A 1 146 ? 9.511 3.677 4.984 1.00 89.44 146 ASP A CA 1
ATOM 1043 C C . ASP A 1 146 ? 9.163 3.037 3.630 1.00 89.44 146 ASP A C 1
ATOM 1045 O O . ASP A 1 146 ? 9.830 3.258 2.616 1.00 89.44 146 ASP A O 1
ATOM 1049 N N . THR A 1 147 ? 8.037 2.318 3.566 1.00 85.25 147 THR A N 1
ATOM 1050 C CA . THR A 1 147 ? 7.536 1.709 2.323 1.00 85.25 147 THR A CA 1
ATOM 1051 C C . THR A 1 147 ? 7.224 2.764 1.254 1.00 85.25 147 THR A C 1
ATOM 1053 O O . THR A 1 147 ? 7.515 2.572 0.068 1.00 85.25 147 THR A O 1
ATOM 1056 N N . ARG A 1 148 ? 6.644 3.908 1.643 1.00 88.12 148 ARG A N 1
ATOM 1057 C CA . ARG A 1 148 ? 6.366 5.018 0.712 1.00 88.12 148 ARG A CA 1
ATOM 1058 C C . ARG A 1 148 ? 7.647 5.644 0.174 1.00 88.12 148 ARG A C 1
ATOM 1060 O O . ARG A 1 148 ? 7.701 5.952 -1.018 1.00 88.12 148 ARG A O 1
ATOM 1067 N N . GLU A 1 149 ? 8.661 5.816 1.014 1.00 92.31 149 GLU A N 1
ATOM 1068 C CA . GLU A 1 149 ? 9.964 6.339 0.600 1.00 92.31 149 GLU A CA 1
ATOM 1069 C C . GLU A 1 149 ? 10.677 5.381 -0.368 1.00 92.31 149 GLU A C 1
ATOM 1071 O O . GLU A 1 149 ? 11.162 5.798 -1.428 1.00 92.31 149 GLU A O 1
ATOM 1076 N N . ALA A 1 150 ? 10.647 4.078 -0.076 1.00 85.50 150 ALA A N 1
ATOM 1077 C CA . ALA A 1 150 ? 11.176 3.049 -0.966 1.00 85.50 150 ALA A CA 1
ATOM 1078 C C . ALA A 1 150 ? 10.470 3.061 -2.335 1.00 85.50 150 ALA A C 1
ATOM 1080 O O . ALA A 1 150 ? 11.128 3.032 -3.380 1.00 85.50 150 ALA A O 1
ATOM 1081 N N . MET A 1 151 ? 9.136 3.179 -2.360 1.00 84.31 151 MET A N 1
ATOM 1082 C CA . MET A 1 151 ? 8.380 3.301 -3.612 1.00 84.31 151 MET A CA 1
ATOM 1083 C C . MET A 1 151 ? 8.708 4.581 -4.388 1.00 84.31 151 MET A C 1
ATOM 1085 O O . MET A 1 151 ? 8.803 4.539 -5.618 1.00 84.31 151 MET A O 1
ATOM 1089 N N . ALA A 1 152 ? 8.893 5.713 -3.703 1.00 90.69 152 ALA A N 1
ATOM 1090 C CA . ALA A 1 152 ? 9.305 6.959 -4.345 1.00 90.69 152 ALA A CA 1
ATOM 1091 C C . ALA A 1 152 ? 10.675 6.802 -5.023 1.00 90.69 152 ALA A C 1
ATOM 1093 O O . ALA A 1 152 ? 10.826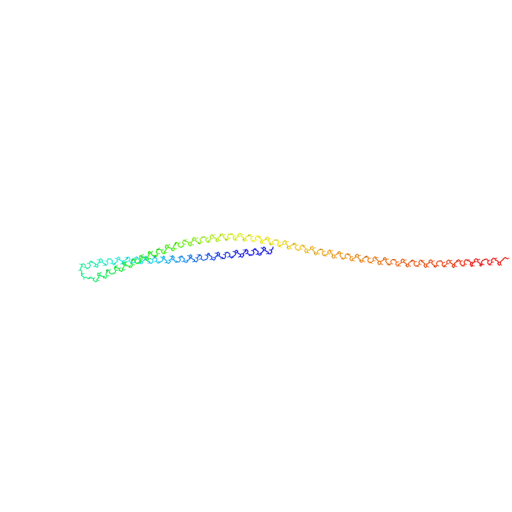 7.156 -6.193 1.00 90.69 152 ALA A O 1
ATOM 1094 N N . THR A 1 153 ? 11.628 6.172 -4.335 1.00 91.56 153 THR A N 1
ATOM 1095 C CA . THR A 1 153 ? 12.958 5.861 -4.879 1.00 91.56 153 THR A CA 1
ATOM 1096 C C . THR A 1 153 ? 12.869 4.971 -6.120 1.00 91.56 153 THR A C 1
ATOM 1098 O O . THR A 1 153 ? 13.414 5.314 -7.169 1.00 91.56 153 THR A O 1
ATOM 1101 N N . VAL A 1 154 ? 12.112 3.869 -6.057 1.00 90.00 154 VAL A N 1
ATOM 1102 C CA . VAL A 1 154 ? 11.922 2.955 -7.201 1.00 90.00 154 VAL A CA 1
ATOM 1103 C C . VAL A 1 154 ? 11.290 3.668 -8.402 1.00 90.00 154 VAL A C 1
ATOM 1105 O O . VAL A 1 154 ? 11.644 3.396 -9.552 1.00 90.00 154 VAL A O 1
ATOM 1108 N N . LYS A 1 155 ? 10.364 4.601 -8.163 1.00 91.31 155 LYS A N 1
ATOM 1109 C CA . LYS A 1 155 ? 9.724 5.386 -9.225 1.00 91.31 155 LYS A CA 1
ATOM 1110 C C . LYS A 1 155 ? 10.717 6.303 -9.942 1.00 91.31 155 LYS A C 1
ATOM 1112 O O . LYS A 1 155 ? 10.677 6.385 -11.172 1.00 91.31 155 LYS A O 1
ATOM 1117 N N . GLU A 1 156 ? 11.603 6.961 -9.201 1.00 94.44 156 GLU A N 1
ATOM 1118 C CA . GLU A 1 156 ? 12.651 7.810 -9.779 1.00 94.44 156 GLU A CA 1
ATOM 1119 C C . GLU A 1 156 ? 13.713 6.983 -10.520 1.00 94.44 156 GLU A C 1
ATOM 1121 O O . GLU A 1 156 ? 14.068 7.319 -11.651 1.00 94.44 156 GLU A O 1
ATOM 1126 N N . GLU A 1 157 ? 14.132 5.833 -9.977 1.00 92.00 157 GLU A N 1
ATOM 1127 C CA . GLU A 1 157 ? 14.993 4.877 -10.694 1.00 92.00 157 GLU A CA 1
ATOM 1128 C C . GLU A 1 157 ? 14.357 4.426 -12.022 1.00 92.00 157 GLU A C 1
ATOM 1130 O O . GLU A 1 157 ? 15.022 4.374 -13.061 1.00 92.00 157 GLU A O 1
ATOM 1135 N N . GLY A 1 158 ? 13.049 4.145 -12.015 1.00 92.25 158 GLY A N 1
ATOM 1136 C CA . GLY A 1 158 ? 12.289 3.779 -13.210 1.00 92.25 158 GLY A CA 1
ATOM 1137 C C . GLY A 1 158 ? 12.256 4.885 -14.271 1.00 92.25 158 GLY A C 1
ATOM 1138 O O . GLY A 1 158 ? 12.399 4.598 -15.463 1.00 92.25 158 GLY A O 1
ATOM 1139 N N . ARG A 1 159 ? 12.121 6.154 -13.861 1.00 94.56 159 ARG A N 1
ATOM 1140 C CA . ARG A 1 159 ? 12.210 7.313 -14.769 1.00 94.56 159 ARG A CA 1
ATOM 1141 C C . ARG A 1 159 ? 13.600 7.441 -15.383 1.00 94.56 159 ARG A C 1
ATOM 1143 O O . ARG A 1 159 ? 13.709 7.516 -16.606 1.00 94.56 159 ARG A O 1
ATOM 1150 N N . ALA A 1 160 ? 14.645 7.376 -14.561 1.00 93.94 160 ALA A N 1
ATOM 1151 C CA . ALA A 1 160 ? 16.027 7.467 -15.024 1.00 93.94 160 ALA A CA 1
ATOM 1152 C C . ALA A 1 160 ? 16.383 6.339 -16.011 1.00 93.94 160 ALA A C 1
ATOM 1154 O O . ALA A 1 160 ? 17.071 6.565 -17.008 1.00 93.94 160 ALA A O 1
ATOM 1155 N N . LEU A 1 161 ? 15.895 5.116 -15.776 1.00 93.62 161 LEU A N 1
ATOM 1156 C CA . LEU A 1 161 ? 16.062 4.006 -16.718 1.00 93.62 161 LEU A CA 1
ATOM 1157 C C . LEU A 1 161 ? 15.350 4.267 -18.047 1.00 93.62 161 LEU A C 1
ATOM 1159 O O . LEU A 1 161 ? 15.933 4.019 -19.100 1.00 93.62 161 LEU A O 1
ATOM 1163 N N . LYS A 1 162 ? 14.125 4.800 -18.015 1.00 95.88 162 LYS A N 1
ATOM 1164 C CA . LYS A 1 162 ? 13.377 5.139 -19.232 1.00 95.88 162 LYS A CA 1
ATOM 1165 C C . LYS A 1 162 ? 14.113 6.176 -20.086 1.00 95.88 162 LYS A C 1
ATOM 1167 O O . LYS A 1 162 ? 14.181 6.024 -21.302 1.00 95.88 162 LYS A O 1
ATOM 1172 N N . GLU A 1 163 ? 14.705 7.189 -19.459 1.00 96.69 163 GLU A N 1
ATOM 1173 C CA . GLU A 1 163 ? 15.529 8.189 -20.153 1.00 96.69 163 GLU A CA 1
ATOM 1174 C C . GLU A 1 163 ? 16.798 7.577 -20.757 1.00 96.69 163 GLU A C 1
ATOM 1176 O O . GLU A 1 163 ? 17.138 7.861 -21.908 1.00 96.69 163 GLU A O 1
ATOM 1181 N N . LYS A 1 164 ? 17.476 6.686 -20.021 1.00 95.00 164 LYS A N 1
ATOM 1182 C CA . LYS A 1 164 ? 18.639 5.951 -20.543 1.00 95.00 164 LYS A CA 1
ATOM 1183 C C . LYS A 1 164 ? 18.280 5.109 -21.764 1.00 95.00 164 LYS A C 1
ATOM 1185 O O . LYS A 1 164 ? 19.030 5.132 -22.735 1.00 95.00 164 LYS A O 1
ATOM 1190 N N . VAL A 1 165 ? 17.146 4.407 -21.737 1.00 96.44 165 VAL A N 1
ATOM 1191 C CA . VAL A 1 165 ? 16.666 3.614 -22.880 1.00 96.44 165 VAL A CA 1
ATOM 1192 C C . VAL A 1 165 ? 16.434 4.511 -24.096 1.00 96.44 165 VAL A C 1
ATOM 1194 O O . VAL A 1 165 ? 17.001 4.241 -25.149 1.00 96.44 165 VAL A O 1
ATOM 1197 N N . ALA A 1 166 ? 15.716 5.626 -23.938 1.00 95.94 166 ALA A N 1
ATOM 1198 C CA . ALA A 1 166 ? 15.470 6.562 -25.039 1.00 95.94 166 ALA A CA 1
ATOM 1199 C C . ALA A 1 166 ? 16.772 7.149 -25.630 1.00 95.94 166 ALA A C 1
ATOM 1201 O O . ALA A 1 166 ? 16.904 7.323 -26.845 1.00 95.94 166 ALA A O 1
ATOM 1202 N N . SER A 1 167 ? 17.762 7.433 -24.776 1.00 96.50 167 SER A N 1
ATOM 1203 C CA . SER A 1 167 ? 19.089 7.891 -25.207 1.00 96.50 167 SER A CA 1
ATOM 1204 C C . SER A 1 167 ? 19.821 6.825 -26.029 1.00 96.50 167 SER A C 1
ATOM 1206 O O . SER A 1 167 ? 20.335 7.124 -27.108 1.00 96.50 167 SER A O 1
ATOM 1208 N N . VAL A 1 168 ? 19.815 5.569 -25.569 1.00 96.62 168 VAL A N 1
ATOM 1209 C CA . VAL A 1 168 ? 20.424 4.439 -26.289 1.00 96.62 168 VAL A CA 1
ATOM 1210 C C . VAL A 1 168 ? 19.730 4.194 -27.629 1.00 96.62 168 VAL A C 1
ATOM 1212 O O . VAL A 1 168 ? 20.414 4.026 -28.635 1.00 96.62 168 VAL A O 1
ATOM 1215 N N . GLU A 1 169 ? 18.398 4.236 -27.681 1.00 96.31 169 GLU A N 1
ATOM 1216 C CA . GLU A 1 169 ? 17.634 4.105 -28.932 1.00 96.31 169 GLU A CA 1
ATOM 1217 C C . GLU A 1 169 ? 18.011 5.198 -29.942 1.00 96.31 169 GLU A C 1
ATOM 1219 O O . GLU A 1 169 ? 18.245 4.920 -31.120 1.00 96.31 169 GLU A O 1
ATOM 1224 N N . THR A 1 170 ? 18.161 6.440 -29.475 1.00 97.12 170 THR A N 1
ATOM 1225 C CA . THR A 1 170 ? 18.602 7.564 -30.316 1.00 97.12 170 THR A CA 1
ATOM 1226 C C . THR A 1 170 ? 20.028 7.356 -30.834 1.00 97.12 170 THR A C 1
ATOM 1228 O O . THR A 1 170 ? 20.316 7.614 -32.006 1.00 97.12 170 THR A O 1
ATOM 1231 N N . GLN A 1 171 ? 20.936 6.875 -29.981 1.00 95.88 171 GLN A N 1
ATOM 1232 C CA . GLN A 1 171 ? 22.315 6.569 -30.369 1.00 95.88 171 GLN A CA 1
ATOM 1233 C C . GLN A 1 171 ? 22.388 5.428 -31.389 1.00 95.88 171 GLN A C 1
ATOM 1235 O O . GLN A 1 171 ? 23.160 5.530 -32.344 1.00 95.88 171 GLN A O 1
ATOM 1240 N N . ALA A 1 172 ? 21.575 4.384 -31.221 1.00 96.06 172 ALA A N 1
ATOM 1241 C CA . ALA A 1 172 ? 21.478 3.272 -32.161 1.00 96.06 172 ALA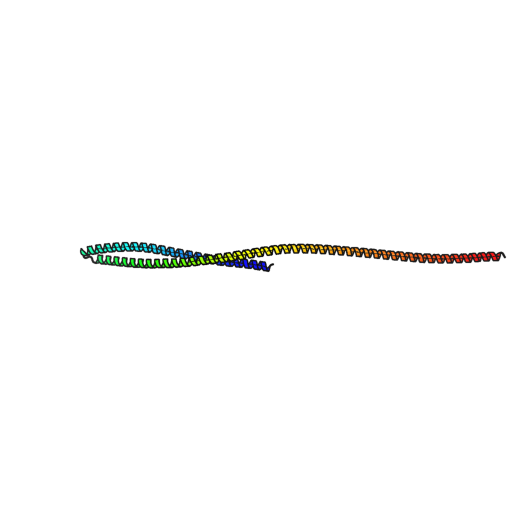 A CA 1
ATOM 1242 C C . ALA A 1 172 ? 21.002 3.754 -33.539 1.00 96.06 172 ALA A C 1
ATOM 1244 O O . ALA A 1 172 ? 21.688 3.532 -34.534 1.00 96.06 172 ALA A O 1
ATOM 1245 N N . ALA A 1 173 ? 19.921 4.540 -33.590 1.00 96.81 173 ALA A N 1
ATOM 1246 C CA . ALA A 1 173 ? 19.424 5.115 -34.841 1.00 96.81 173 ALA A CA 1
ATOM 1247 C C . ALA A 1 173 ? 20.474 6.001 -35.545 1.00 96.81 173 ALA A C 1
ATOM 1249 O O . ALA A 1 173 ? 20.630 5.959 -36.768 1.00 96.81 173 ALA A O 1
ATOM 1250 N N . ALA A 1 174 ? 21.240 6.789 -34.782 1.00 96.94 174 ALA A N 1
ATOM 1251 C CA . ALA A 1 174 ? 22.327 7.596 -35.330 1.00 96.94 174 ALA A CA 1
ATOM 1252 C C . ALA A 1 174 ? 23.490 6.740 -35.867 1.00 96.94 174 ALA A C 1
ATOM 1254 O O . ALA A 1 174 ? 24.107 7.102 -36.875 1.00 96.94 174 ALA A O 1
ATOM 1255 N N . ALA A 1 175 ? 23.807 5.622 -35.208 1.00 96.31 175 ALA A N 1
ATOM 1256 C CA . ALA A 1 175 ? 24.816 4.675 -35.671 1.00 96.31 175 ALA A CA 1
ATOM 1257 C C . ALA A 1 175 ? 24.386 3.996 -36.981 1.00 96.31 175 ALA A C 1
ATOM 1259 O O . ALA A 1 175 ? 25.172 3.977 -37.932 1.00 96.31 175 ALA A O 1
ATOM 1260 N N . ASP A 1 176 ? 23.130 3.556 -37.074 1.00 97.38 176 ASP A N 1
ATOM 1261 C CA . ASP A 1 176 ? 22.561 2.954 -38.285 1.00 97.38 176 ASP A CA 1
ATOM 1262 C C . ASP A 1 176 ? 22.601 3.926 -39.471 1.00 97.38 176 ASP A C 1
ATOM 1264 O O . ASP A 1 176 ? 23.051 3.575 -40.566 1.00 97.38 176 ASP A O 1
ATOM 1268 N N . ALA A 1 177 ? 22.234 5.192 -39.251 1.00 97.31 177 ALA A N 1
ATOM 1269 C CA . ALA A 1 177 ? 22.307 6.225 -40.284 1.00 97.31 177 ALA A CA 1
ATOM 1270 C C . ALA A 1 177 ? 23.747 6.458 -40.783 1.00 97.31 177 ALA A C 1
ATOM 1272 O O . ALA A 1 177 ? 23.982 6.629 -41.984 1.00 97.31 177 ALA A O 1
ATOM 1273 N N . ARG A 1 178 ? 24.736 6.443 -39.877 1.00 96.56 178 ARG A N 1
ATOM 1274 C CA . ARG A 1 178 ? 26.159 6.561 -40.244 1.00 96.56 178 ARG A CA 1
ATOM 1275 C C . ARG A 1 178 ? 26.639 5.351 -41.040 1.00 96.56 178 ARG A C 1
ATOM 1277 O O . ARG A 1 178 ? 27.366 5.540 -42.016 1.00 96.56 178 ARG A O 1
ATOM 1284 N N . ALA A 1 179 ? 26.230 4.144 -40.654 1.00 96.56 179 ALA A N 1
ATOM 1285 C CA . ALA A 1 179 ? 26.561 2.918 -41.373 1.00 96.56 179 ALA A CA 1
ATOM 1286 C C . ALA A 1 179 ? 25.991 2.941 -42.802 1.00 96.56 179 ALA A C 1
ATOM 1288 O O . ALA A 1 179 ? 26.734 2.724 -43.761 1.00 96.56 179 ALA A O 1
ATOM 1289 N N . ALA A 1 180 ? 24.721 3.325 -42.962 1.00 96.94 180 ALA A N 1
ATOM 1290 C CA . ALA A 1 180 ? 24.087 3.476 -44.272 1.00 96.94 180 ALA A CA 1
ATOM 1291 C C . ALA A 1 180 ? 24.804 4.519 -45.152 1.00 96.94 180 ALA A C 1
ATOM 1293 O O . ALA A 1 180 ? 25.075 4.277 -46.330 1.00 96.94 180 ALA A O 1
ATOM 1294 N N . ALA A 1 181 ? 25.186 5.667 -44.580 1.00 97.19 181 ALA A N 1
ATOM 1295 C CA . ALA A 1 181 ? 25.938 6.693 -45.303 1.00 97.19 181 ALA A CA 1
ATOM 1296 C C . ALA A 1 181 ? 27.338 6.213 -45.732 1.00 97.19 181 ALA A C 1
ATOM 1298 O O . ALA A 1 181 ? 27.799 6.547 -46.827 1.00 97.19 181 ALA A O 1
ATOM 1299 N N . ALA A 1 182 ? 28.023 5.432 -44.890 1.00 96.69 182 ALA A N 1
ATOM 1300 C CA . ALA A 1 182 ? 29.313 4.835 -45.226 1.00 96.69 182 ALA A CA 1
ATOM 1301 C C . ALA A 1 182 ? 29.180 3.815 -46.367 1.00 96.69 182 ALA A C 1
ATOM 1303 O O . ALA A 1 182 ? 29.963 3.859 -47.317 1.00 96.69 182 ALA A O 1
ATOM 1304 N N . GLN A 1 183 ? 28.148 2.969 -46.326 1.00 97.69 183 GLN A N 1
ATOM 1305 C CA . GLN A 1 183 ? 27.845 2.013 -47.390 1.00 97.69 183 GLN A CA 1
ATOM 1306 C C . GLN A 1 183 ? 27.566 2.719 -48.724 1.00 97.69 183 GLN A C 1
ATOM 1308 O O . GLN A 1 183 ? 28.139 2.353 -49.748 1.00 97.69 183 GLN A O 1
ATOM 1313 N N . ALA A 1 184 ? 26.761 3.786 -48.721 1.00 96.75 184 ALA A N 1
ATOM 1314 C CA . ALA A 1 184 ? 26.486 4.566 -49.928 1.00 96.75 184 ALA A CA 1
ATOM 1315 C C . ALA A 1 184 ? 27.760 5.194 -50.528 1.00 96.75 184 ALA A C 1
ATOM 1317 O O . ALA A 1 184 ? 27.942 5.202 -51.747 1.00 96.75 184 ALA A O 1
ATOM 1318 N N . LYS A 1 185 ? 28.676 5.689 -49.682 1.00 96.88 185 LYS A N 1
ATOM 1319 C CA . LYS A 1 185 ? 29.982 6.194 -50.138 1.00 96.88 185 LYS A CA 1
ATOM 1320 C C . LYS A 1 185 ? 30.838 5.091 -50.756 1.00 96.88 185 LYS A C 1
ATOM 1322 O O . LYS A 1 185 ? 31.450 5.344 -51.790 1.00 96.88 185 LYS A O 1
ATOM 1327 N N . ALA A 1 186 ? 30.867 3.900 -50.157 1.00 96.75 186 ALA A N 1
ATOM 1328 C CA . ALA A 1 186 ? 31.607 2.755 -50.686 1.00 96.75 186 ALA A CA 1
ATOM 1329 C C . ALA A 1 186 ? 31.130 2.386 -52.100 1.00 96.75 186 ALA A C 1
ATOM 1331 O O . ALA A 1 186 ? 31.940 2.373 -53.024 1.00 96.75 186 ALA A O 1
ATOM 1332 N N . VAL A 1 187 ? 29.813 2.253 -52.299 1.00 97.25 187 VAL A N 1
ATOM 1333 C CA . VAL A 1 187 ? 29.209 2.021 -53.626 1.00 97.25 187 VAL A CA 1
ATOM 1334 C C . VAL A 1 187 ? 29.590 3.130 -54.618 1.00 97.25 187 VAL A C 1
ATOM 1336 O O . VAL A 1 187 ? 29.925 2.868 -55.774 1.00 97.25 187 VAL A O 1
ATOM 1339 N N . GLY A 1 188 ? 29.598 4.391 -54.173 1.00 96.44 188 GLY A N 1
ATOM 1340 C CA . GLY A 1 188 ? 30.036 5.519 -54.996 1.00 96.44 188 GLY A CA 1
ATOM 1341 C C . GLY A 1 188 ? 31.510 5.443 -55.417 1.00 96.44 188 GLY A C 1
ATOM 1342 O O . GLY A 1 188 ? 31.846 5.819 -56.543 1.00 96.44 188 GLY A O 1
ATOM 1343 N N . TYR A 1 189 ? 32.397 4.959 -54.543 1.00 96.88 189 TYR A N 1
ATOM 1344 C CA . TYR A 1 189 ? 33.805 4.735 -54.879 1.00 96.88 189 TYR A CA 1
ATOM 1345 C C . TYR A 1 189 ? 33.985 3.566 -55.851 1.00 96.88 189 TYR A C 1
ATOM 1347 O O . TYR A 1 189 ? 34.730 3.716 -56.819 1.00 96.88 189 TYR A O 1
ATOM 1355 N N . GLU A 1 190 ? 33.265 2.460 -55.660 1.00 96.44 190 GLU A N 1
ATOM 1356 C CA . GLU A 1 190 ? 33.275 1.310 -56.575 1.00 96.44 190 GLU A CA 1
ATOM 1357 C C . GLU A 1 190 ? 32.841 1.713 -57.993 1.00 96.44 190 GLU A C 1
ATOM 1359 O O . GLU A 1 190 ? 33.534 1.420 -58.967 1.00 96.44 190 GLU A O 1
ATOM 1364 N N . ALA A 1 191 ? 31.761 2.490 -58.125 1.00 96.25 191 ALA A N 1
ATOM 1365 C CA . ALA A 1 191 ? 31.298 2.983 -59.424 1.00 96.25 191 ALA A CA 1
ATOM 1366 C C . ALA A 1 191 ? 32.332 3.889 -60.124 1.00 96.25 191 ALA A C 1
ATOM 1368 O O . ALA A 1 191 ? 32.516 3.831 -61.347 1.00 96.25 191 ALA A O 1
ATOM 1369 N 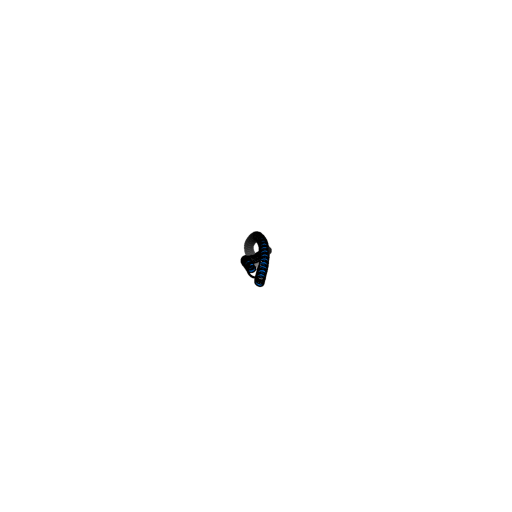N . ARG A 1 192 ? 33.037 4.733 -59.356 1.00 95.88 192 ARG A N 1
ATOM 1370 C CA . ARG A 1 192 ? 34.121 5.580 -59.881 1.00 95.88 192 ARG A CA 1
ATOM 1371 C C . ARG A 1 192 ? 35.320 4.750 -60.332 1.00 95.88 192 ARG A C 1
ATOM 1373 O O . ARG A 1 192 ? 35.882 5.064 -61.380 1.00 95.88 192 ARG A O 1
ATOM 1380 N N . ALA A 1 193 ? 35.684 3.713 -59.579 1.00 96.25 193 ALA A N 1
ATOM 1381 C CA . ALA A 1 193 ? 36.753 2.789 -59.944 1.00 96.25 193 ALA A CA 1
ATOM 1382 C C . ALA A 1 193 ? 36.426 2.062 -61.258 1.00 96.25 193 ALA A C 1
ATOM 1384 O O . ALA A 1 193 ? 37.201 2.165 -62.207 1.00 96.25 193 ALA A O 1
ATOM 1385 N N . ALA A 1 194 ? 35.228 1.480 -61.378 1.00 95.94 194 ALA A N 1
ATOM 1386 C CA . ALA A 1 194 ? 34.772 0.824 -62.607 1.00 95.94 194 ALA A CA 1
ATOM 1387 C C . ALA A 1 194 ? 34.780 1.776 -63.823 1.00 95.94 194 ALA A C 1
ATOM 1389 O O . ALA A 1 194 ? 35.207 1.420 -64.922 1.00 95.94 194 ALA A O 1
ATOM 1390 N N . THR A 1 195 ? 34.366 3.035 -63.629 1.00 97.00 195 THR A N 1
ATOM 1391 C CA . THR A 1 195 ? 34.425 4.061 -64.685 1.00 97.00 195 THR A CA 1
ATOM 1392 C C . THR A 1 195 ? 35.866 4.369 -65.110 1.00 97.00 195 THR A C 1
ATOM 1394 O O . THR A 1 195 ? 36.134 4.587 -66.295 1.00 97.00 195 THR A O 1
ATOM 1397 N N . ALA A 1 196 ? 36.801 4.430 -64.159 1.00 96.25 196 ALA A N 1
ATOM 1398 C CA . ALA A 1 196 ? 38.211 4.666 -64.448 1.00 96.25 196 ALA A CA 1
ATOM 1399 C C . ALA A 1 196 ? 38.831 3.489 -65.218 1.00 96.25 196 ALA A C 1
ATOM 1401 O O . ALA A 1 196 ? 39.512 3.721 -66.217 1.00 96.25 196 ALA A O 1
ATOM 1402 N N . GLU A 1 197 ? 38.533 2.251 -64.822 1.00 96.50 197 GLU A N 1
ATOM 1403 C CA . GLU A 1 197 ? 38.967 1.037 -65.525 1.00 96.50 197 GLU A CA 1
ATOM 1404 C C . GLU A 1 197 ? 38.487 1.022 -66.983 1.00 96.50 197 GLU A C 1
ATOM 1406 O O . GLU A 1 197 ? 39.292 0.847 -67.898 1.00 96.50 197 GLU A O 1
ATOM 1411 N N . ALA A 1 198 ? 37.209 1.331 -67.230 1.00 96.44 198 ALA A N 1
ATOM 1412 C CA . ALA A 1 198 ? 36.663 1.412 -68.587 1.00 96.44 198 ALA A CA 1
ATOM 1413 C C . ALA A 1 198 ? 37.365 2.478 -69.455 1.00 96.44 198 ALA A C 1
ATOM 1415 O O . ALA A 1 198 ? 37.605 2.273 -70.653 1.00 96.44 198 ALA A O 1
ATOM 1416 N N . LYS A 1 199 ? 37.730 3.625 -68.863 1.00 96.56 199 LYS A N 1
ATOM 1417 C CA . LYS A 1 199 ? 38.501 4.673 -69.554 1.00 96.56 199 LYS A CA 1
ATOM 1418 C C . LYS A 1 199 ? 39.915 4.210 -69.899 1.00 96.56 199 LYS A C 1
ATOM 1420 O O . LYS A 1 199 ? 40.380 4.509 -70.999 1.00 96.56 199 LYS A O 1
ATOM 1425 N N . VAL A 1 200 ? 40.583 3.495 -68.993 1.00 97.25 200 VAL A N 1
ATOM 1426 C CA . VAL A 1 200 ? 41.915 2.920 -69.237 1.00 97.25 200 VAL A CA 1
ATOM 1427 C C . VAL A 1 200 ? 41.860 1.919 -70.387 1.00 97.25 200 VAL A C 1
ATOM 1429 O O . VAL A 1 200 ? 42.681 2.003 -71.298 1.00 97.25 200 VAL A O 1
ATOM 1432 N N . GLU A 1 201 ? 40.863 1.036 -70.404 1.00 96.75 201 GLU A N 1
ATOM 1433 C CA . GLU A 1 201 ? 40.715 0.042 -71.470 1.00 96.75 201 GLU A CA 1
ATOM 1434 C C . GLU A 1 201 ? 40.439 0.698 -72.832 1.00 96.75 201 GLU A C 1
ATOM 1436 O O . GLU A 1 201 ? 41.080 0.384 -73.835 1.00 96.75 201 GLU A O 1
ATOM 1441 N N . THR A 1 202 ? 39.583 1.724 -72.854 1.00 96.94 202 THR A N 1
ATOM 1442 C CA . THR A 1 202 ? 39.349 2.538 -74.058 1.00 96.94 202 THR A CA 1
ATOM 1443 C C . THR A 1 202 ? 40.635 3.211 -74.554 1.00 96.94 202 THR A C 1
ATOM 1445 O O . THR A 1 202 ? 40.881 3.281 -75.760 1.00 96.94 202 THR A O 1
ATOM 1448 N N . ALA A 1 203 ? 41.461 3.735 -73.643 1.00 96.06 203 ALA A N 1
ATOM 1449 C CA . ALA A 1 203 ? 42.730 4.366 -73.995 1.00 96.06 203 ALA A CA 1
ATOM 1450 C C . ALA A 1 203 ? 43.737 3.352 -74.560 1.00 96.06 203 ALA A C 1
ATOM 1452 O O . ALA A 1 203 ? 44.379 3.645 -75.569 1.00 96.06 203 ALA A O 1
ATOM 1453 N N . ARG A 1 204 ? 43.824 2.150 -73.973 1.00 96.25 204 ARG A N 1
ATOM 1454 C CA . ARG A 1 204 ? 44.650 1.043 -74.485 1.00 96.25 204 ARG A CA 1
ATOM 1455 C C . ARG A 1 204 ? 44.240 0.633 -75.895 1.00 96.25 204 ARG A C 1
ATOM 1457 O O . ARG A 1 204 ? 45.098 0.563 -76.770 1.00 96.25 204 ARG A O 1
ATOM 1464 N N . ALA A 1 205 ? 42.942 0.461 -76.146 1.00 96.50 205 ALA A N 1
ATOM 1465 C CA . ALA A 1 205 ? 42.433 0.125 -77.475 1.00 96.50 205 ALA A CA 1
ATOM 1466 C C . ALA A 1 205 ? 42.781 1.199 -78.522 1.00 96.50 205 ALA A C 1
ATOM 1468 O O . ALA A 1 205 ? 43.198 0.885 -79.637 1.00 96.50 205 ALA A O 1
ATOM 1469 N N . LYS A 1 206 ? 42.665 2.486 -78.160 1.00 96.25 206 LYS A N 1
ATOM 1470 C CA . LYS A 1 206 ? 43.073 3.597 -79.037 1.00 96.25 206 LYS A CA 1
ATOM 1471 C C . LYS A 1 206 ? 44.576 3.604 -79.316 1.00 96.25 206 LYS A C 1
ATOM 1473 O O . LYS A 1 206 ? 44.962 3.896 -80.445 1.00 96.25 206 LYS A O 1
ATOM 1478 N N . ALA A 1 207 ? 45.402 3.308 -78.313 1.00 95.94 207 ALA A N 1
ATOM 1479 C CA . ALA A 1 207 ? 46.851 3.233 -78.469 1.00 95.94 207 ALA A CA 1
ATOM 1480 C C . ALA A 1 207 ? 47.254 2.093 -79.419 1.00 95.94 207 ALA A C 1
ATOM 1482 O O . ALA A 1 207 ? 47.982 2.348 -80.373 1.00 95.94 207 ALA A O 1
ATOM 1483 N N . ALA A 1 208 ? 46.694 0.892 -79.235 1.00 96.00 208 ALA A N 1
ATOM 1484 C CA . ALA A 1 208 ? 46.927 -0.248 -80.126 1.00 96.00 208 ALA A CA 1
ATOM 1485 C C . ALA A 1 208 ? 46.534 0.070 -81.582 1.00 96.00 208 ALA A C 1
ATOM 1487 O O . ALA A 1 208 ? 47.322 -0.112 -82.504 1.00 96.00 208 ALA A O 1
ATOM 1488 N N . ALA A 1 209 ? 45.359 0.674 -81.795 1.00 95.81 209 ALA A N 1
ATOM 1489 C CA . ALA A 1 209 ? 44.927 1.076 -83.135 1.00 95.81 209 ALA A CA 1
ATOM 1490 C C . ALA A 1 209 ? 45.829 2.154 -83.775 1.00 95.81 209 ALA A C 1
ATOM 1492 O O . ALA A 1 209 ? 45.933 2.236 -85.001 1.00 95.81 209 ALA A O 1
ATOM 1493 N N . ALA A 1 210 ? 46.447 3.026 -82.971 1.00 95.88 210 ALA A N 1
ATOM 1494 C CA . ALA A 1 210 ? 47.412 4.008 -83.461 1.00 95.88 210 ALA A CA 1
ATOM 1495 C C . ALA A 1 210 ? 48.747 3.348 -83.841 1.00 95.88 210 ALA A C 1
ATOM 1497 O O . ALA A 1 210 ? 49.330 3.712 -84.863 1.00 95.88 210 ALA A O 1
ATOM 1498 N N . GLU A 1 211 ? 49.190 2.360 -83.063 1.00 96.75 211 GLU A N 1
ATOM 1499 C CA . GLU A 1 211 ? 50.372 1.547 -83.351 1.00 96.75 211 GLU A CA 1
ATOM 1500 C C . GLU A 1 211 ? 50.213 0.774 -84.669 1.00 96.75 211 GLU A C 1
ATOM 1502 O O . GLU A 1 211 ? 51.056 0.908 -85.557 1.00 96.75 211 GLU A O 1
ATOM 1507 N N . ASP A 1 212 ? 49.079 0.100 -84.883 1.00 96.12 212 ASP A N 1
ATOM 1508 C CA . ASP A 1 212 ? 48.776 -0.606 -86.140 1.00 96.12 212 ASP A CA 1
ATOM 1509 C C . ASP A 1 212 ? 48.822 0.326 -87.362 1.00 96.12 212 ASP A C 1
ATOM 1511 O O . ASP A 1 212 ? 49.357 -0.010 -88.429 1.00 96.12 212 ASP A O 1
ATOM 1515 N N . LYS A 1 213 ? 48.275 1.540 -87.215 1.00 95.81 213 LYS A N 1
ATOM 1516 C CA . LYS A 1 213 ? 48.331 2.571 -88.262 1.00 95.81 213 LYS A CA 1
ATOM 1517 C C . LYS A 1 213 ? 49.764 3.014 -88.537 1.00 95.81 213 LYS A C 1
ATOM 1519 O O . LYS A 1 213 ? 50.112 3.192 -89.705 1.00 95.81 213 LYS A O 1
ATOM 1524 N N . ALA A 1 214 ? 50.585 3.182 -87.502 1.00 95.44 214 ALA A N 1
ATOM 1525 C CA . ALA A 1 214 ? 51.990 3.546 -87.647 1.00 95.44 214 ALA A CA 1
ATOM 1526 C C . ALA A 1 214 ? 52.788 2.442 -88.364 1.00 95.44 214 ALA A C 1
ATOM 1528 O O . ALA A 1 214 ? 53.503 2.740 -89.320 1.00 95.44 214 ALA A O 1
ATOM 1529 N N . VAL A 1 215 ? 52.595 1.172 -87.991 1.00 96.62 215 VAL A N 1
ATOM 1530 C CA . VAL A 1 215 ? 53.211 0.007 -88.658 1.00 96.62 215 VAL A CA 1
ATOM 1531 C C . VAL A 1 215 ? 52.798 -0.076 -90.132 1.00 96.62 215 VAL A C 1
ATOM 1533 O O . VAL A 1 215 ? 53.632 -0.296 -91.016 1.00 96.62 215 VAL A O 1
ATOM 1536 N N . THR A 1 216 ? 51.515 0.154 -90.423 1.00 96.00 216 THR A N 1
ATOM 1537 C CA . THR A 1 216 ? 50.997 0.187 -91.800 1.00 96.00 216 THR A CA 1
ATOM 1538 C C . THR A 1 216 ? 51.625 1.325 -92.609 1.00 96.00 216 THR A C 1
ATOM 1540 O O . THR A 1 216 ? 52.011 1.129 -93.764 1.00 96.00 216 THR A O 1
ATOM 1543 N N . ALA A 1 217 ? 51.739 2.518 -92.020 1.00 95.00 217 ALA A N 1
ATOM 1544 C CA . ALA A 1 217 ? 52.355 3.674 -92.663 1.00 95.00 217 ALA A CA 1
ATOM 1545 C C . ALA A 1 217 ? 53.849 3.446 -92.943 1.00 95.00 217 ALA A C 1
ATOM 1547 O O . ALA A 1 217 ? 54.294 3.724 -94.057 1.00 95.00 217 ALA A O 1
ATOM 1548 N N . ASP A 1 218 ? 54.599 2.882 -91.990 1.00 95.94 218 ASP A N 1
ATOM 1549 C CA . ASP A 1 218 ? 56.012 2.525 -92.179 1.00 95.94 218 ASP A CA 1
ATOM 1550 C C . ASP A 1 218 ? 56.181 1.492 -93.302 1.00 95.94 218 ASP A C 1
ATOM 1552 O O . ASP A 1 218 ? 57.010 1.665 -94.196 1.00 95.94 218 ASP A O 1
ATOM 1556 N N . SER A 1 219 ? 55.327 0.464 -93.334 1.00 94.62 219 SER A N 1
ATOM 1557 C CA . SER A 1 219 ? 55.333 -0.551 -94.395 1.00 94.62 219 SER A CA 1
ATOM 1558 C C . SER A 1 219 ? 55.102 0.065 -95.780 1.00 94.62 219 SER A C 1
ATOM 1560 O O . SER A 1 219 ? 55.848 -0.217 -96.719 1.00 94.62 219 SER A O 1
ATOM 1562 N N . ARG A 1 220 ? 54.119 0.969 -95.906 1.00 94.62 220 ARG A N 1
ATOM 1563 C CA . ARG A 1 220 ? 53.867 1.716 -97.151 1.00 94.62 220 ARG A CA 1
ATOM 1564 C C . ARG A 1 220 ? 55.041 2.617 -97.531 1.00 94.62 220 ARG A C 1
ATOM 1566 O O . ARG A 1 220 ? 55.387 2.687 -98.707 1.00 94.62 220 ARG A O 1
ATOM 1573 N N . ALA A 1 221 ? 55.669 3.281 -96.562 1.00 93.62 221 ALA A N 1
ATOM 1574 C CA . ALA A 1 221 ? 56.832 4.129 -96.805 1.00 93.62 221 ALA A CA 1
ATOM 1575 C C . ALA A 1 221 ? 58.038 3.318 -97.309 1.00 93.62 221 ALA A C 1
ATOM 1577 O O . ALA A 1 221 ? 58.715 3.745 -98.244 1.00 93.62 221 ALA A O 1
ATOM 1578 N N . ARG A 1 222 ? 58.292 2.130 -96.741 1.00 94.06 222 ARG A N 1
ATOM 1579 C CA . ARG A 1 222 ? 59.335 1.209 -97.228 1.00 94.06 222 ARG A CA 1
ATOM 1580 C C . ARG A 1 222 ? 59.061 0.741 -98.651 1.00 94.06 222 ARG A C 1
ATOM 1582 O O . ARG A 1 222 ? 59.987 0.712 -99.457 1.00 94.06 222 ARG A O 1
ATOM 1589 N N . GLU A 1 223 ? 57.814 0.408 -98.969 1.00 94.88 223 GLU A N 1
ATOM 1590 C CA . GLU A 1 223 ? 57.441 -0.012 -100.320 1.00 94.88 223 GLU A CA 1
ATOM 1591 C C . GLU A 1 223 ? 57.613 1.124 -101.336 1.00 94.88 223 GLU A C 1
ATOM 1593 O O . GLU A 1 223 ? 58.251 0.939 -102.370 1.00 94.88 223 GLU A O 1
ATOM 1598 N N . ALA A 1 224 ? 57.166 2.337 -100.999 1.00 93.19 224 ALA A N 1
ATOM 1599 C CA . ALA A 1 224 ? 57.387 3.520 -101.828 1.00 93.19 224 ALA A CA 1
ATOM 1600 C C . ALA A 1 224 ? 58.883 3.790 -102.072 1.00 93.19 224 ALA A C 1
ATOM 1602 O O . ALA A 1 224 ? 59.274 4.105 -103.195 1.00 93.19 224 ALA A O 1
ATOM 1603 N N . ARG A 1 225 ? 59.737 3.610 -101.052 1.00 92.88 225 ARG A N 1
ATOM 1604 C CA . ARG A 1 225 ? 61.200 3.726 -101.197 1.00 92.88 225 ARG A CA 1
ATOM 1605 C C . ARG A 1 225 ? 61.781 2.682 -102.152 1.00 92.88 225 ARG A C 1
ATOM 1607 O O . ARG A 1 225 ? 62.644 3.031 -102.947 1.00 92.88 225 ARG A O 1
ATOM 1614 N N . LYS A 1 226 ? 61.318 1.427 -102.109 1.00 94.44 226 LYS A N 1
ATOM 1615 C CA . LYS A 1 226 ? 61.758 0.390 -103.063 1.00 94.44 226 LYS A CA 1
ATOM 1616 C C . LYS A 1 226 ? 61.362 0.731 -104.497 1.00 94.44 226 LYS A C 1
ATOM 1618 O O . LYS A 1 226 ? 62.188 0.599 -105.401 1.00 94.44 226 LYS A O 1
ATOM 1623 N N . ILE A 1 227 ? 60.118 1.178 -104.693 1.00 93.81 227 ILE A N 1
ATOM 1624 C CA . ILE A 1 227 ? 59.616 1.615 -106.002 1.00 93.81 227 ILE A CA 1
ATOM 1625 C C . ILE A 1 227 ? 60.477 2.771 -106.526 1.00 93.81 227 ILE A C 1
ATOM 1627 O O . ILE A 1 227 ? 60.944 2.708 -107.661 1.00 93.81 227 ILE A O 1
ATOM 1631 N N . ALA A 1 228 ? 60.747 3.781 -105.692 1.00 90.81 228 ALA A N 1
ATOM 1632 C CA . ALA A 1 228 ? 61.605 4.909 -106.051 1.00 90.81 228 ALA A CA 1
ATOM 1633 C C . ALA A 1 228 ? 63.031 4.463 -106.421 1.00 90.81 228 ALA A C 1
ATOM 1635 O O . ALA A 1 228 ? 63.516 4.827 -107.486 1.00 90.81 228 ALA A O 1
ATOM 1636 N N . ALA A 1 229 ? 63.664 3.605 -105.614 1.00 91.38 229 ALA A N 1
ATOM 1637 C CA . ALA A 1 229 ? 65.006 3.091 -105.897 1.00 91.38 229 ALA A CA 1
ATOM 1638 C C . ALA A 1 229 ? 65.069 2.292 -107.212 1.00 91.38 229 ALA A C 1
ATOM 1640 O O . ALA A 1 229 ? 66.023 2.408 -107.974 1.00 91.38 229 ALA A O 1
ATOM 1641 N N . THR A 1 230 ? 64.034 1.504 -107.517 1.00 91.19 230 THR A N 1
ATOM 1642 C CA . THR A 1 230 ? 63.955 0.757 -108.784 1.00 91.19 230 THR A CA 1
ATOM 1643 C C . THR A 1 230 ? 63.787 1.704 -109.974 1.00 91.19 230 THR A C 1
ATOM 1645 O O . THR A 1 230 ? 64.404 1.498 -111.018 1.00 91.19 230 THR A O 1
ATOM 1648 N N . ALA A 1 231 ? 62.987 2.764 -109.819 1.00 90.25 231 ALA A N 1
ATOM 1649 C CA . ALA A 1 231 ? 62.848 3.801 -110.836 1.00 90.25 231 ALA A CA 1
ATOM 1650 C C . ALA A 1 231 ? 64.169 4.554 -111.076 1.00 90.25 231 ALA A C 1
ATOM 1652 O O . ALA A 1 231 ? 64.512 4.809 -112.228 1.00 90.25 231 ALA A O 1
ATOM 1653 N N . GLU A 1 232 ? 64.934 4.855 -110.021 1.00 88.50 232 GLU A N 1
ATOM 1654 C CA . GLU A 1 232 ? 66.264 5.473 -110.124 1.00 88.50 232 GLU A CA 1
ATOM 1655 C C . GLU A 1 232 ? 67.265 4.580 -110.870 1.00 88.50 232 GLU A C 1
ATOM 1657 O O . GLU A 1 232 ? 67.948 5.061 -111.774 1.00 88.50 232 GLU A O 1
ATOM 1662 N N . VAL A 1 233 ? 67.322 3.278 -110.554 1.00 89.88 233 VAL A N 1
ATOM 1663 C CA . VAL A 1 233 ? 68.176 2.312 -111.274 1.00 89.88 233 VAL A CA 1
ATOM 1664 C C . VAL A 1 233 ? 67.802 2.255 -112.752 1.00 89.88 233 VAL A C 1
ATOM 1666 O O . VAL A 1 233 ? 68.675 2.369 -113.609 1.00 89.88 233 VAL A O 1
ATOM 1669 N N . LYS A 1 234 ? 66.504 2.157 -113.060 1.00 89.31 234 LYS A N 1
ATOM 1670 C CA . LYS A 1 234 ? 66.022 2.124 -114.443 1.00 89.31 234 LYS A CA 1
ATOM 1671 C C . LYS A 1 234 ? 66.382 3.405 -115.207 1.00 89.31 234 LYS A C 1
ATOM 1673 O O . LYS A 1 234 ? 66.858 3.333 -116.335 1.00 89.31 234 LYS A O 1
ATOM 1678 N N . ALA A 1 235 ? 66.215 4.574 -114.588 1.00 84.75 235 ALA A N 1
ATOM 1679 C CA . ALA A 1 235 ? 66.597 5.850 -115.192 1.00 84.75 235 ALA A CA 1
ATOM 1680 C C . ALA A 1 235 ? 68.115 5.942 -115.443 1.00 84.75 235 ALA A C 1
ATOM 1682 O O . ALA A 1 235 ? 68.539 6.472 -116.474 1.00 84.75 235 ALA A O 1
ATOM 1683 N N . ALA A 1 236 ? 68.936 5.410 -114.530 1.00 85.38 236 ALA A N 1
ATOM 1684 C CA . ALA A 1 236 ? 70.389 5.338 -114.683 1.00 85.38 236 ALA A CA 1
ATOM 1685 C C . ALA A 1 236 ? 70.810 4.399 -115.830 1.00 85.38 236 ALA A C 1
ATOM 1687 O O . ALA A 1 236 ? 71.694 4.742 -116.616 1.00 85.38 236 ALA A O 1
ATOM 1688 N N . GLU A 1 237 ? 70.158 3.241 -115.966 1.00 85.12 237 GLU A N 1
ATOM 1689 C CA . GLU A 1 237 ? 70.367 2.315 -117.086 1.00 85.12 237 GLU A CA 1
ATOM 1690 C C . GLU A 1 237 ? 69.992 2.955 -118.430 1.00 85.12 237 GLU A C 1
ATOM 1692 O O . GLU A 1 237 ? 70.767 2.884 -119.385 1.00 85.12 237 GLU A O 1
ATOM 1697 N N . GLU A 1 238 ? 68.850 3.646 -118.501 1.00 84.00 238 GLU A N 1
ATOM 1698 C CA . GLU A 1 238 ? 68.421 4.386 -119.695 1.00 84.00 238 GLU A CA 1
ATOM 1699 C C . GLU A 1 238 ? 69.425 5.493 -120.068 1.00 84.00 238 GLU A C 1
ATOM 1701 O O . GLU A 1 238 ? 69.793 5.630 -121.238 1.00 84.00 238 GLU A O 1
ATOM 1706 N N . THR A 1 239 ? 69.951 6.241 -119.088 1.00 80.50 239 THR A N 1
ATOM 1707 C CA . THR A 1 239 ? 70.992 7.256 -119.348 1.00 80.50 239 THR A CA 1
ATOM 1708 C C . THR A 1 239 ? 72.329 6.646 -119.770 1.00 80.50 239 THR A C 1
ATOM 1710 O O . THR A 1 239 ? 73.014 7.222 -120.620 1.00 80.50 239 THR A O 1
ATOM 1713 N N . ALA A 1 240 ? 72.719 5.491 -119.225 1.00 77.19 240 ALA A N 1
ATOM 1714 C CA . ALA A 1 240 ? 73.922 4.775 -119.648 1.00 77.19 240 ALA A CA 1
ATOM 1715 C C . ALA A 1 240 ? 73.787 4.239 -121.084 1.00 77.19 240 ALA A C 1
ATOM 1717 O O . ALA A 1 240 ? 74.691 4.432 -121.899 1.00 77.19 240 ALA A O 1
ATOM 1718 N N . SER A 1 241 ? 72.637 3.647 -121.418 1.00 75.62 241 SER A N 1
ATOM 1719 C CA . SER A 1 241 ? 72.322 3.170 -122.770 1.00 75.62 241 SER A CA 1
ATOM 1720 C C . SER A 1 241 ? 72.320 4.315 -123.795 1.00 75.62 241 SER A C 1
ATOM 1722 O O . SER A 1 241 ? 72.918 4.196 -124.869 1.00 75.62 241 SER A O 1
ATOM 1724 N N . ALA A 1 242 ? 71.757 5.473 -123.430 1.00 74.19 242 ALA A N 1
ATOM 1725 C CA . ALA A 1 242 ? 71.803 6.680 -124.253 1.00 74.19 242 ALA A CA 1
ATOM 1726 C C . ALA A 1 242 ? 73.239 7.188 -124.483 1.00 74.19 242 ALA A C 1
ATOM 1728 O O . ALA A 1 242 ? 73.564 7.619 -125.587 1.00 74.19 242 ALA A O 1
ATOM 1729 N N . ARG A 1 243 ? 74.127 7.102 -123.480 1.00 71.50 243 ARG A N 1
ATOM 1730 C CA . ARG A 1 243 ? 75.544 7.488 -123.628 1.00 71.50 243 ARG A CA 1
ATOM 1731 C C . ARG A 1 243 ? 76.340 6.530 -124.516 1.00 71.50 243 ARG A C 1
ATOM 1733 O O . ARG A 1 243 ? 77.161 7.001 -125.295 1.00 71.50 243 ARG A O 1
ATOM 1740 N N . MET A 1 244 ? 76.106 5.218 -124.429 1.00 69.94 244 MET A N 1
ATOM 1741 C CA . MET A 1 244 ? 76.803 4.235 -125.277 1.00 69.94 244 MET A CA 1
ATOM 1742 C C . MET A 1 244 ? 76.375 4.302 -126.749 1.00 69.94 244 MET A C 1
ATOM 1744 O O . MET A 1 244 ? 77.149 3.919 -127.614 1.00 69.94 244 MET A O 1
ATOM 1748 N N . SER A 1 245 ? 75.182 4.825 -127.041 1.00 67.19 245 SER A N 1
ATOM 1749 C CA . SER A 1 245 ? 74.675 4.973 -128.415 1.00 67.19 245 SER A CA 1
ATOM 1750 C C . SER A 1 245 ? 75.238 6.198 -129.163 1.00 67.19 245 SER A C 1
ATOM 1752 O O . SER A 1 245 ? 74.920 6.387 -130.334 1.00 67.19 245 SER A O 1
ATOM 1754 N N . ILE A 1 246 ? 76.031 7.051 -128.497 1.00 60.88 246 ILE A N 1
ATOM 1755 C CA . ILE A 1 246 ? 76.591 8.306 -129.045 1.00 60.88 246 ILE A CA 1
ATOM 1756 C C . ILE A 1 246 ? 78.122 8.214 -129.263 1.00 60.88 246 ILE A C 1
ATOM 1758 O O . ILE A 1 246 ? 78.701 9.099 -129.892 1.00 60.88 246 ILE A O 1
ATOM 1762 N N . SER A 1 247 ? 78.778 7.152 -128.777 1.00 50.03 247 SER A N 1
ATOM 1763 C CA . SER A 1 247 ? 80.208 6.874 -129.008 1.00 50.03 247 SER A CA 1
ATOM 1764 C C . SER A 1 247 ? 80.428 5.925 -130.178 1.00 50.03 247 SER A C 1
ATOM 1766 O O . SER A 1 247 ? 81.560 5.975 -130.707 1.00 50.03 247 SER A O 1
#

pLDDT: mean 86.45, std 8.6, range [50.03, 97.69]

Secondary structure (DSSP, 8-state):
-HHHHHHHHHHHHHHHHHHHHHHHHHHHHHHHHHHHHHHHHHHHHHHHHHHHHHHHHHHHHHHHHHHHHHHHHHHTTS--HHHHHHHHHHHHHHHHHHHHHHHHHHHHHHHHHHHHHHHHHHHHHHHHHHHHHHHHHHHHHHHHHHHHHHHHHHHHHHHHHHHHHHHHHHHHHHHHHHHHHHHHHHHHHHHHHHHHHHHHHHHHHHHHHHHHHHHHHHHHHHHHHHHHHHHHHHHHHHHHHHHHT--

Foldseek 3Di:
DVVLVVVLVVLVVVLVVVLVVLVVVLVVLVVVLVVLVVQLVVLVVQLVVLVVQLVVLVVQLVVLVVVLVVVVVVCVVDPDVPSNVVSVVSNVVSVVSNVVSVVSNVVSVVSNVVSVVVSVVSVVVSVVSVVVSVVSVVVSVVSNVVSVVSVVVVVVVVVVVVVVVVVVVVVVVVVVVVVVVVVVVVVVVVVVVVVVVVVVVVVVVVVVVVVVVVVVVVVVVVVVVVVVVVVVVVVVVVVVVVVVVVD

Sequence (247 aa):
GRERIEEASAAATSVEAELQALRAKVASAEDTLAAANMGTDAARIESSDLREQLATAKDAAVAVEEAAAAAATAMALEDDPEAAAATARALQQTSAALADTRRQLVKAKADIAESKIAMATLQLSVDEALQEVETELSKSKVELADTREAMATVKEEGRALKEKVASVETQAAAADARAAAAQAKAVGYEARAATAEAKVETARAKAAAAEDKAVTADSRAREARKIAATAEVKAAEETASARMSIS

Organism: NCBI:txid81844